Protein AF-A0A9Q3JLC5-F1 (afdb_monomer)

pLDDT: mean 79.29, std 12.83, range [42.41, 93.94]

Nearest PDB structures (foldseek):
  6rnh-assembly1_B  TM=2.234E-01  e=2.444E+00  Plasmodium falciparum 3D7
  8g9f-assembly1_B  TM=2.484E-01  e=4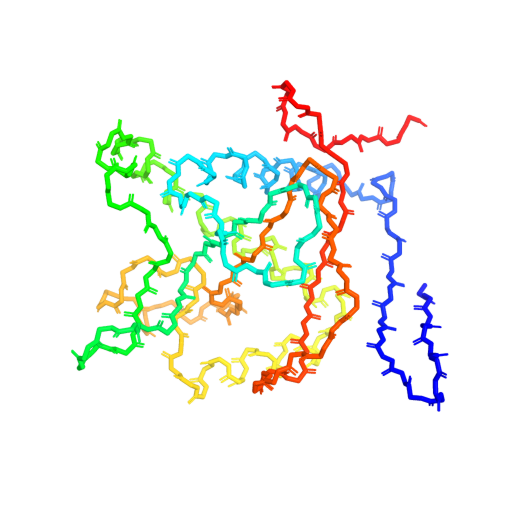.571E+00  Xenopus laevis

Foldseek 3Di:
DDFDDPPPDRPDDDDDDAPVNDDPVLQVLQQLLLVLVVLCCLWQPFDPDDPFWDDFTKGKFFKDQDPDPPDGIDTRGDPVSCVVVVVSVVVSLVCQVSNLVSVLVVQVVVHPVSSVVQQVVCVVVLQFARSCPDSPPVSPPDPDPRRGDRMDMDTDDPIDGDDDDDPDPDPDDDDDDFDADPPSSRTDHDD

Structure (mmCIF, N/CA/C/O backbone):
data_AF-A0A9Q3JLC5-F1
#
_entry.id   AF-A0A9Q3JLC5-F1
#
loop_
_atom_site.group_PDB
_atom_site.id
_atom_site.type_symbol
_atom_site.label_atom_id
_atom_site.label_alt_id
_atom_site.label_comp_id
_atom_site.label_asym_id
_atom_site.label_entity_id
_atom_site.label_seq_id
_atom_site.pdbx_PDB_ins_code
_atom_site.Cartn_x
_atom_site.Cartn_y
_atom_site.Cartn_z
_atom_site.occupancy
_atom_site.B_iso_or_equiv
_atom_site.auth_seq_id
_atom_site.auth_comp_id
_atom_site.auth_asym_id
_atom_site.auth_atom_id
_atom_site.pdbx_PDB_model_num
ATOM 1 N N . MET A 1 1 ? -17.245 -8.954 11.666 1.00 45.81 1 MET A N 1
ATOM 2 C CA . MET A 1 1 ? -16.791 -9.774 10.532 1.00 45.81 1 MET A CA 1
ATOM 3 C C . MET A 1 1 ? -18.019 -10.137 9.725 1.00 45.81 1 MET A C 1
ATOM 5 O O . MET A 1 1 ? -18.809 -10.956 10.181 1.00 45.81 1 MET A O 1
ATOM 9 N N . ASP A 1 2 ? -18.200 -9.477 8.588 1.00 46.00 2 ASP A N 1
ATOM 10 C CA . ASP A 1 2 ? -19.318 -9.710 7.680 1.00 46.00 2 ASP A CA 1
ATOM 11 C C . ASP A 1 2 ? -18.855 -10.587 6.516 1.00 46.00 2 ASP A C 1
ATOM 13 O O . ASP A 1 2 ? -17.782 -10.381 5.938 1.00 46.00 2 ASP A O 1
ATOM 17 N N . ILE A 1 3 ? -19.662 -11.601 6.208 1.00 50.88 3 ILE A N 1
ATOM 18 C CA . ILE A 1 3 ? -19.423 -12.566 5.137 1.00 50.88 3 ILE A CA 1
ATOM 19 C C . ILE A 1 3 ? -20.368 -12.228 3.990 1.00 50.88 3 ILE A C 1
ATOM 21 O O . ILE A 1 3 ? -21.586 -12.351 4.125 1.00 50.88 3 ILE A O 1
ATOM 25 N N . PHE A 1 4 ? -19.809 -11.841 2.847 1.00 48.72 4 PHE A N 1
ATOM 26 C CA . PHE A 1 4 ? -20.586 -11.637 1.630 1.00 48.72 4 PHE A CA 1
ATOM 27 C C . PHE A 1 4 ? -20.485 -12.885 0.747 1.00 48.72 4 PHE A C 1
ATOM 29 O O . PHE A 1 4 ? -19.397 -13.408 0.500 1.00 48.72 4 PHE A O 1
ATOM 36 N N . SER A 1 5 ? -21.637 -13.379 0.292 1.00 43.38 5 SER A N 1
ATOM 37 C CA . SER A 1 5 ? -21.752 -14.521 -0.616 1.00 43.38 5 SER A CA 1
ATOM 38 C C . SER A 1 5 ? -22.933 -14.283 -1.554 1.00 43.38 5 SER A C 1
ATOM 40 O O . SER A 1 5 ? -24.079 -14.244 -1.106 1.00 43.38 5 SER A O 1
ATOM 42 N N . SER A 1 6 ? -22.675 -14.179 -2.857 1.00 49.00 6 SER A N 1
ATOM 43 C CA . SER A 1 6 ? -23.727 -14.151 -3.884 1.00 49.00 6 SER A CA 1
ATOM 44 C C . SER A 1 6 ? -24.119 -15.550 -4.387 1.00 49.00 6 SER A C 1
ATOM 46 O O . SER A 1 6 ? -25.110 -15.680 -5.099 1.00 49.00 6 SER A O 1
ATOM 48 N N . THR A 1 7 ? -23.371 -16.601 -4.018 1.00 55.78 7 THR A N 1
ATOM 49 C CA . THR A 1 7 ? -23.491 -17.951 -4.613 1.00 55.78 7 THR A CA 1
ATOM 50 C C . THR A 1 7 ? -23.418 -19.120 -3.618 1.00 55.78 7 THR A C 1
ATOM 52 O O . THR A 1 7 ? -23.479 -20.273 -4.035 1.00 55.78 7 THR A O 1
ATOM 55 N N . GLY A 1 8 ? -23.281 -18.862 -2.313 1.00 54.47 8 GLY A N 1
ATOM 56 C CA . GLY A 1 8 ? -23.002 -19.881 -1.288 1.00 54.47 8 GLY A CA 1
ATOM 57 C C . GLY A 1 8 ? -21.507 -20.176 -1.100 1.00 54.47 8 GLY A C 1
ATOM 58 O O . GLY A 1 8 ? -21.140 -20.942 -0.212 1.00 54.47 8 GLY A O 1
ATOM 59 N N . LEU A 1 9 ? -20.644 -19.550 -1.908 1.00 62.03 9 LEU A N 1
ATOM 60 C CA . LEU A 1 9 ? -19.193 -19.536 -1.743 1.00 62.03 9 LEU A CA 1
ATOM 61 C C . LEU A 1 9 ? -18.798 -18.280 -0.949 1.00 62.03 9 LEU A C 1
ATOM 63 O O . LEU A 1 9 ? -19.226 -17.179 -1.291 1.00 62.03 9 LEU A O 1
ATOM 67 N N . LEU A 1 10 ? -17.978 -18.429 0.092 1.00 65.12 10 LEU A N 1
ATOM 68 C CA . LEU A 1 10 ? -17.364 -17.296 0.790 1.00 65.12 10 LEU A CA 1
ATOM 69 C C . LEU A 1 10 ? -16.445 -16.552 -0.191 1.00 65.12 10 LEU A C 1
ATOM 71 O O . LEU A 1 10 ? -15.406 -17.088 -0.571 1.00 65.12 10 LEU A O 1
ATOM 75 N N . THR A 1 11 ? -16.830 -15.346 -0.618 1.00 68.12 11 THR A N 1
ATOM 76 C CA . THR A 1 11 ? -16.050 -14.559 -1.594 1.00 68.12 11 THR A CA 1
ATOM 77 C C . THR A 1 11 ? -15.187 -13.482 -0.951 1.00 68.12 11 THR A C 1
ATOM 79 O O . THR A 1 11 ? -14.163 -13.108 -1.513 1.00 68.12 11 THR A O 1
ATOM 82 N N . SER A 1 12 ? -15.583 -12.971 0.215 1.00 72.12 12 SER A N 1
ATOM 83 C CA . SER A 1 12 ? -14.814 -11.967 0.945 1.00 72.12 12 SER A CA 1
ATOM 84 C C . SER A 1 12 ? -15.133 -11.991 2.434 1.00 72.12 12 SER A C 1
ATOM 86 O O . SER A 1 12 ? -16.222 -12.384 2.861 1.00 72.12 12 SER A O 1
ATOM 88 N N . LEU A 1 13 ? -14.148 -11.549 3.208 1.00 79.00 13 LEU A N 1
ATOM 89 C CA . LEU A 1 13 ? -14.225 -11.370 4.643 1.00 79.00 13 LEU A CA 1
ATOM 90 C C . LEU A 1 13 ? -13.960 -9.900 4.936 1.00 79.00 13 LEU A C 1
ATOM 92 O O . LEU A 1 13 ? -12.885 -9.404 4.601 1.00 79.00 13 LEU A O 1
ATOM 96 N N . VAL A 1 14 ? -14.934 -9.202 5.515 1.00 82.19 14 VAL A N 1
ATOM 97 C CA . VAL A 1 14 ? -14.780 -7.782 5.847 1.00 82.19 14 VAL A CA 1
ATOM 98 C C . VAL A 1 14 ? -14.879 -7.603 7.350 1.00 82.19 14 VAL A C 1
ATOM 100 O O . VAL A 1 14 ? -15.821 -8.066 7.997 1.00 82.19 14 VAL A O 1
ATOM 103 N N . GLU A 1 15 ? -13.897 -6.916 7.916 1.00 84.00 15 GLU A N 1
ATOM 104 C CA . GLU A 1 15 ? -13.897 -6.521 9.314 1.00 84.00 15 GLU A CA 1
ATOM 105 C C . GLU A 1 15 ? -13.843 -5.000 9.419 1.00 84.00 15 GLU A C 1
ATOM 107 O O . GLU A 1 15 ? -12.968 -4.353 8.846 1.00 84.00 15 GLU A O 1
ATOM 112 N N . PHE A 1 16 ? -14.799 -4.435 10.155 1.00 85.56 16 PHE A N 1
ATOM 113 C CA . PHE A 1 16 ? -14.804 -3.022 10.500 1.00 85.56 16 PHE A CA 1
ATOM 114 C C . PHE A 1 16 ? -14.129 -2.846 11.853 1.00 85.56 16 PHE A C 1
ATOM 116 O O . PHE A 1 16 ? -14.611 -3.368 12.859 1.00 85.56 16 PHE A O 1
ATOM 123 N N . ARG A 1 17 ? -13.031 -2.090 11.869 1.00 84.62 17 ARG A N 1
ATOM 124 C CA . ARG A 1 17 ? -12.271 -1.785 13.079 1.00 84.62 17 ARG A CA 1
ATOM 125 C C . ARG A 1 17 ? -12.262 -0.270 13.308 1.00 84.62 17 ARG A C 1
ATOM 127 O O . ARG A 1 17 ? -11.507 0.425 12.629 1.00 84.62 17 ARG A O 1
ATOM 134 N N . PRO A 1 18 ? -13.094 0.261 14.223 1.00 86.38 18 PRO A N 1
ATOM 135 C CA . PRO A 1 18 ? -13.124 1.694 14.501 1.00 86.38 18 PRO A CA 1
ATOM 136 C C . PRO A 1 18 ? -11.784 2.176 15.056 1.00 86.38 18 PRO A C 1
ATOM 138 O O . PRO A 1 18 ? -11.210 1.522 15.932 1.00 86.38 18 PRO A O 1
ATOM 141 N N . PHE A 1 19 ? -11.313 3.346 14.618 1.00 87.00 19 PHE A N 1
ATOM 142 C CA . PHE A 1 19 ? -10.057 3.923 15.116 1.00 87.00 19 PHE A CA 1
ATOM 143 C C . PHE A 1 19 ? -10.078 4.170 16.630 1.00 87.00 19 PHE A C 1
ATOM 145 O O . PHE A 1 19 ? -9.048 4.052 17.280 1.00 87.00 19 PHE A O 1
ATOM 152 N N . THR A 1 20 ? -11.253 4.410 17.216 1.00 86.38 20 THR A N 1
ATOM 153 C CA . THR A 1 20 ? -11.448 4.563 18.669 1.00 86.38 20 THR A CA 1
ATOM 154 C C . THR A 1 20 ? -11.116 3.306 19.480 1.00 86.38 20 THR A C 1
ATOM 156 O O . THR A 1 20 ? -10.945 3.387 20.693 1.00 86.38 20 THR A O 1
ATOM 159 N N . THR A 1 21 ? -11.017 2.143 18.829 1.00 88.75 21 THR A N 1
ATOM 160 C CA . THR A 1 21 ? -10.618 0.868 19.455 1.00 88.75 21 THR A CA 1
ATOM 161 C C . THR A 1 21 ? -9.130 0.559 19.299 1.00 88.75 21 THR A C 1
ATOM 163 O O . THR A 1 21 ? -8.651 -0.453 19.813 1.00 88.75 21 THR A O 1
ATOM 166 N N . MET A 1 22 ? -8.403 1.395 18.559 1.00 89.31 22 MET A N 1
ATOM 167 C CA . MET A 1 22 ? -6.971 1.258 18.332 1.00 89.31 22 MET A CA 1
ATOM 168 C C . MET A 1 22 ? -6.192 2.050 19.383 1.00 89.31 22 MET A C 1
ATOM 170 O O . MET A 1 22 ? -6.660 3.067 19.893 1.00 89.31 22 MET A O 1
ATOM 174 N N . SER A 1 23 ? -4.986 1.590 19.700 1.00 91.62 23 SER A N 1
ATOM 175 C CA . SER A 1 23 ? -4.045 2.381 20.496 1.00 91.62 23 SER A CA 1
ATOM 176 C C . SER A 1 23 ? -3.548 3.606 19.718 1.00 91.62 23 SER A C 1
ATOM 178 O O . SER A 1 23 ? -3.527 3.600 18.487 1.00 91.62 23 SER A O 1
ATOM 180 N N . ASP A 1 24 ? -3.055 4.631 20.419 1.00 92.38 24 ASP A N 1
ATOM 181 C CA . ASP A 1 24 ? -2.450 5.808 19.774 1.00 92.38 24 ASP A CA 1
ATOM 182 C C . ASP A 1 24 ? -1.303 5.429 18.823 1.00 92.38 24 ASP A C 1
ATOM 184 O O . ASP A 1 24 ? -1.109 6.059 17.785 1.00 92.38 24 ASP A O 1
ATOM 188 N N . VAL A 1 25 ? -0.553 4.372 19.157 1.00 91.38 25 VAL A N 1
ATOM 189 C CA . VAL A 1 25 ? 0.527 3.842 18.313 1.00 91.38 25 VAL A CA 1
ATOM 190 C C . VAL A 1 25 ? -0.025 3.322 16.988 1.00 91.38 25 VAL A C 1
ATOM 192 O O . VAL A 1 25 ? 0.480 3.700 15.935 1.00 91.38 25 VAL A O 1
ATOM 195 N N . GLU A 1 26 ? -1.078 2.508 17.029 1.00 89.94 26 GLU A N 1
ATOM 196 C CA . GLU A 1 26 ? -1.713 1.966 15.823 1.00 89.94 26 GLU A CA 1
ATOM 197 C C . GLU A 1 26 ? -2.334 3.072 14.966 1.00 89.94 26 GLU A C 1
ATOM 199 O O . GLU A 1 26 ? -2.182 3.077 13.748 1.00 89.94 26 GLU A O 1
ATOM 204 N N . VAL A 1 27 ? -2.992 4.054 15.584 1.00 91.50 27 VAL A N 1
ATOM 205 C CA . VAL A 1 27 ? -3.549 5.206 14.858 1.00 91.50 27 VAL A CA 1
ATOM 206 C C . VAL A 1 27 ? -2.441 5.988 14.145 1.00 91.50 27 VAL A C 1
ATOM 208 O O . VAL A 1 27 ? -2.578 6.315 12.966 1.00 91.50 27 VAL A O 1
ATOM 211 N N . ASN A 1 28 ? -1.316 6.238 14.819 1.00 92.31 28 ASN A N 1
ATOM 212 C CA . ASN A 1 28 ? -0.178 6.939 14.222 1.00 92.31 28 ASN A CA 1
ATOM 213 C C . ASN A 1 28 ? 0.474 6.139 13.080 1.00 92.31 28 ASN A C 1
ATOM 215 O O . ASN A 1 28 ? 0.926 6.734 12.104 1.00 92.31 28 ASN A O 1
ATOM 219 N N . GLN A 1 29 ? 0.484 4.807 13.159 1.00 91.94 29 GLN A N 1
ATOM 220 C CA . GLN A 1 29 ? 0.927 3.942 12.060 1.00 91.94 29 GLN A CA 1
ATOM 221 C C . GLN A 1 29 ? 0.030 4.088 10.819 1.00 91.94 29 GLN A C 1
ATOM 223 O O . GLN A 1 29 ? 0.529 4.185 9.699 1.00 91.94 29 GLN A O 1
ATOM 228 N N . TRP A 1 30 ? -1.293 4.162 10.988 1.00 92.19 30 TRP A N 1
ATOM 229 C CA . TRP A 1 30 ? -2.204 4.419 9.865 1.00 92.19 30 TRP A CA 1
ATOM 230 C C . TRP A 1 30 ? -2.025 5.822 9.270 1.00 92.19 30 TRP A C 1
ATOM 232 O O . TRP A 1 30 ? -2.094 5.983 8.048 1.00 92.19 30 TRP A O 1
ATOM 242 N N . ASP A 1 31 ? -1.734 6.826 10.103 1.00 93.81 31 ASP A N 1
ATOM 243 C CA . ASP A 1 31 ? -1.350 8.164 9.639 1.00 93.81 31 ASP A CA 1
ATOM 244 C C . ASP A 1 31 ? -0.059 8.137 8.810 1.00 93.81 31 ASP A C 1
ATOM 246 O O . ASP A 1 31 ? 0.014 8.786 7.762 1.00 93.81 31 ASP A O 1
ATOM 250 N N . GLU A 1 32 ? 0.942 7.376 9.251 1.00 92.75 32 GLU A N 1
ATOM 251 C CA . GLU A 1 32 ? 2.201 7.184 8.531 1.00 92.75 32 GLU A CA 1
ATOM 252 C C . GLU A 1 32 ? 1.973 6.503 7.177 1.00 92.75 32 GLU A C 1
ATOM 254 O O . GLU A 1 32 ? 2.423 7.017 6.149 1.00 92.75 32 GLU A O 1
ATOM 259 N N . LEU A 1 33 ? 1.207 5.406 7.149 1.00 92.31 33 LEU A N 1
ATOM 260 C CA . LEU A 1 33 ? 0.851 4.713 5.911 1.00 92.31 33 LEU A CA 1
ATOM 261 C C . LEU A 1 33 ? 0.116 5.648 4.944 1.00 92.31 33 LEU A C 1
ATOM 263 O O . LEU A 1 33 ? 0.474 5.728 3.770 1.00 92.31 33 LEU A O 1
ATOM 267 N N . SER A 1 34 ? -0.887 6.389 5.419 1.00 93.94 34 SER A N 1
ATOM 268 C CA . SER A 1 34 ? -1.633 7.338 4.590 1.00 93.94 34 SER A CA 1
ATOM 269 C C . SER A 1 34 ? -0.708 8.395 3.977 1.00 93.94 34 SER A C 1
ATOM 271 O O . SER A 1 34 ? -0.682 8.581 2.755 1.00 93.94 34 SER A O 1
ATOM 273 N N . GLN A 1 35 ? 0.118 9.051 4.796 1.00 93.25 35 GLN A N 1
ATOM 274 C CA . GLN A 1 35 ? 1.069 10.062 4.330 1.00 93.25 35 GLN A CA 1
ATOM 275 C C . GLN A 1 35 ? 2.072 9.490 3.327 1.00 93.25 35 GLN A C 1
ATOM 277 O O . GLN A 1 35 ? 2.357 10.135 2.311 1.00 93.25 35 GLN A O 1
ATOM 282 N N . PHE A 1 36 ? 2.559 8.275 3.578 1.00 92.31 36 PHE A N 1
ATOM 283 C CA . PHE A 1 36 ? 3.441 7.552 2.677 1.00 92.31 36 PHE A CA 1
ATOM 284 C C . PHE A 1 36 ? 2.789 7.347 1.299 1.00 92.31 36 PHE A C 1
ATOM 286 O O . PHE A 1 36 ? 3.353 7.774 0.291 1.00 92.31 36 PHE A O 1
ATOM 293 N N . LEU A 1 37 ? 1.565 6.811 1.238 1.00 92.69 37 LEU A N 1
ATOM 294 C CA . LEU A 1 37 ? 0.842 6.593 -0.026 1.00 92.69 37 LEU A CA 1
ATOM 295 C C . LEU A 1 37 ? 0.569 7.910 -0.777 1.00 92.69 37 LEU A C 1
ATOM 297 O O . LEU A 1 37 ? 0.698 7.992 -2.002 1.00 92.69 37 LEU A O 1
ATOM 301 N N . PHE A 1 38 ? 0.256 8.986 -0.049 1.00 92.19 38 PHE A N 1
ATOM 302 C CA . PHE A 1 38 ? 0.091 10.322 -0.631 1.00 92.19 38 PHE A CA 1
ATOM 303 C C . PHE A 1 38 ? 1.37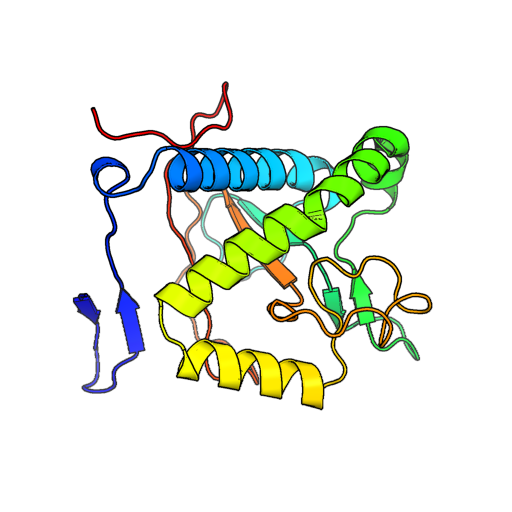6 10.890 -1.245 1.00 92.19 38 PHE A C 1
ATOM 305 O O . PHE A 1 38 ? 1.295 11.730 -2.149 1.00 92.19 38 PHE A O 1
ATOM 312 N N . LEU A 1 39 ? 2.548 10.504 -0.739 1.00 90.94 39 LEU A N 1
ATOM 313 C CA . LEU A 1 39 ? 3.839 10.895 -1.301 1.00 90.94 39 LEU A CA 1
ATOM 314 C C . LEU A 1 39 ? 4.191 10.033 -2.516 1.00 90.94 39 LEU A C 1
ATOM 316 O O . LEU A 1 39 ? 4.595 10.592 -3.538 1.00 90.94 39 LEU A O 1
ATOM 320 N N . GLU A 1 40 ? 3.937 8.726 -2.447 1.00 90.69 40 GLU A N 1
ATOM 321 C CA . GLU A 1 40 ? 4.213 7.752 -3.513 1.00 90.69 40 GLU A CA 1
ATOM 322 C C . GLU A 1 40 ? 3.555 8.087 -4.856 1.00 90.69 40 GLU A C 1
ATOM 324 O O . GLU A 1 40 ? 4.136 7.869 -5.922 1.00 90.69 40 GLU A O 1
ATOM 329 N N . ARG A 1 41 ? 2.370 8.711 -4.836 1.00 90.44 41 ARG A N 1
ATOM 330 C CA . ARG A 1 41 ? 1.680 9.158 -6.062 1.00 90.44 41 ARG A CA 1
ATOM 331 C C . ARG A 1 41 ? 2.533 10.085 -6.938 1.00 90.44 41 ARG A C 1
ATOM 333 O O . ARG A 1 41 ? 2.286 10.201 -8.139 1.00 90.44 41 ARG A O 1
ATOM 340 N N . ASN A 1 42 ? 3.507 10.777 -6.340 1.00 88.69 42 ASN A N 1
ATOM 341 C CA . ASN A 1 42 ? 4.403 11.661 -7.072 1.00 88.69 42 ASN A CA 1
ATOM 342 C C . ASN A 1 42 ? 5.410 10.876 -7.915 1.00 88.69 42 ASN A C 1
ATOM 344 O O . ASN A 1 42 ? 5.904 11.446 -8.879 1.00 88.69 42 ASN A O 1
ATOM 348 N N . PHE A 1 43 ? 5.669 9.600 -7.607 1.00 88.69 43 PHE A N 1
ATOM 349 C CA . PHE A 1 43 ? 6.718 8.789 -8.229 1.00 88.69 43 PHE A CA 1
ATOM 350 C C . PHE A 1 43 ? 6.179 7.748 -9.215 1.00 88.69 43 PHE A C 1
ATOM 352 O O . PHE A 1 43 ? 6.823 7.482 -10.227 1.00 88.69 43 PHE A O 1
ATOM 359 N N . THR A 1 44 ? 5.000 7.169 -8.977 1.00 85.75 44 THR A N 1
ATOM 360 C CA . THR A 1 44 ? 4.528 5.994 -9.741 1.00 85.75 44 THR A CA 1
ATOM 361 C C . THR A 1 44 ? 3.571 6.309 -10.888 1.00 85.75 44 THR A C 1
ATOM 363 O O . THR A 1 44 ? 3.458 5.521 -11.827 1.00 85.75 44 THR A O 1
ATOM 366 N N . GLY A 1 45 ? 2.961 7.500 -10.892 1.00 84.50 45 GLY A N 1
ATOM 367 C CA . GLY A 1 45 ? 1.946 7.874 -11.881 1.00 84.50 45 GLY A CA 1
ATOM 368 C C . GLY A 1 45 ? 0.660 7.044 -11.760 1.00 84.50 45 GLY A C 1
ATOM 369 O O . GLY A 1 45 ? 0.601 6.044 -11.050 1.00 84.50 45 GLY A O 1
ATOM 370 N N . THR A 1 46 ? -0.406 7.473 -12.434 1.00 88.75 46 THR A N 1
ATOM 371 C CA . THR A 1 46 ? -1.688 6.756 -12.399 1.00 88.75 46 THR A CA 1
ATOM 372 C C . THR A 1 46 ? -1.677 5.556 -13.344 1.00 88.75 46 THR A C 1
ATOM 374 O O . THR A 1 46 ? -1.147 5.621 -14.457 1.00 88.75 46 THR A O 1
ATOM 377 N N . ILE A 1 47 ? -2.306 4.456 -12.929 1.00 84.69 47 ILE A N 1
ATOM 378 C CA . ILE A 1 47 ? -2.533 3.295 -13.792 1.00 84.69 47 ILE A CA 1
ATOM 379 C C . ILE A 1 47 ? -3.637 3.653 -14.790 1.00 84.69 47 ILE A C 1
ATOM 381 O O . ILE A 1 47 ? -4.811 3.716 -14.446 1.00 84.69 47 ILE A O 1
ATOM 385 N N . SER A 1 48 ? -3.254 3.899 -16.042 1.00 69.06 48 SER A N 1
ATOM 386 C CA . SER A 1 48 ? -4.164 4.351 -17.105 1.00 69.06 48 SER A CA 1
ATOM 387 C C . SER A 1 48 ? -4.911 3.226 -17.831 1.00 69.06 48 SER A C 1
ATOM 389 O O . SER A 1 48 ? -5.811 3.499 -18.619 1.00 69.06 48 SER A O 1
ATOM 391 N N . LYS A 1 49 ? -4.546 1.959 -17.593 1.00 63.12 49 LYS A N 1
ATOM 392 C CA . LYS A 1 49 ? -5.107 0.777 -18.270 1.00 63.12 49 LYS A CA 1
ATOM 393 C C . LYS A 1 49 ? -5.781 -0.180 -17.291 1.00 63.12 49 LYS A C 1
ATOM 395 O O . LYS A 1 49 ? -5.383 -1.337 -17.193 1.00 63.12 49 LYS A O 1
ATOM 400 N N . ASN A 1 50 ? -6.801 0.288 -16.585 1.00 64.88 50 ASN A N 1
ATOM 401 C CA . ASN A 1 50 ? -7.734 -0.621 -15.936 1.00 64.88 50 ASN A CA 1
ATOM 402 C C . ASN A 1 50 ? -9.084 -0.517 -16.652 1.00 64.88 50 ASN A C 1
ATOM 404 O O . ASN A 1 50 ? -9.783 0.480 -16.518 1.00 64.88 50 ASN A O 1
ATOM 408 N N . TRP A 1 51 ? -9.410 -1.526 -17.464 1.00 69.00 51 TRP A N 1
ATOM 409 C CA . TRP A 1 51 ? -10.626 -1.566 -18.288 1.00 69.00 51 TRP A CA 1
ATOM 410 C C . TRP A 1 51 ? -11.912 -1.526 -17.455 1.00 69.00 51 TRP A C 1
ATOM 412 O O . TRP A 1 51 ? -12.960 -1.161 -17.978 1.00 69.00 51 TRP A O 1
ATOM 422 N N . ALA A 1 52 ? -11.819 -1.894 -16.176 1.00 76.44 52 ALA A N 1
ATOM 423 C CA . ALA A 1 52 ? -12.922 -1.855 -15.235 1.00 76.44 52 ALA A CA 1
ATOM 424 C C . ALA A 1 52 ? -13.036 -0.515 -14.488 1.00 76.44 52 ALA A C 1
ATOM 426 O O . ALA A 1 52 ? -14.044 -0.303 -13.824 1.00 76.44 52 ALA A O 1
ATOM 427 N N . SER A 1 53 ? -12.043 0.381 -14.571 1.00 81.12 53 SER A N 1
ATOM 428 C CA . SER A 1 53 ? -12.040 1.649 -13.827 1.00 81.12 53 SER A CA 1
ATOM 429 C C . SER 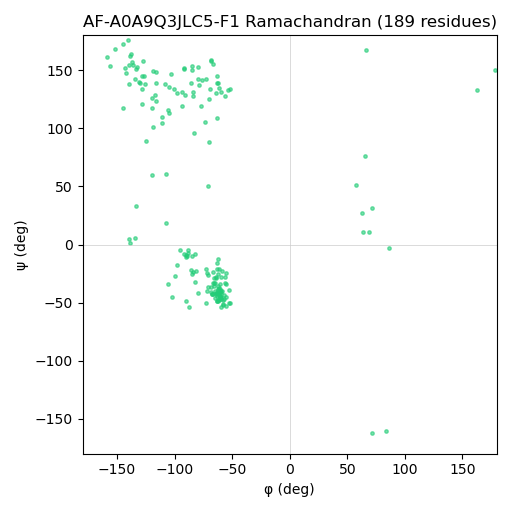A 1 53 ? -13.094 2.603 -14.365 1.00 81.12 53 SER A C 1
ATOM 431 O O . SER A 1 53 ? -13.087 2.936 -15.549 1.00 81.12 53 SER A O 1
ATOM 433 N N . LEU A 1 54 ? -13.970 3.067 -13.476 1.00 82.88 54 LEU A N 1
ATOM 434 C CA . LEU A 1 54 ? -15.039 4.006 -13.807 1.00 82.88 54 LEU A CA 1
ATOM 435 C C . LEU A 1 54 ? -14.678 5.429 -13.350 1.00 82.88 54 LEU A C 1
ATOM 437 O O . LEU A 1 54 ? -14.795 6.369 -14.132 1.00 82.88 54 LEU A O 1
ATOM 441 N N . GLU A 1 55 ? -14.171 5.589 -12.127 1.00 88.50 55 GLU A N 1
ATOM 442 C CA . GLU A 1 55 ? -13.802 6.882 -11.538 1.00 88.50 55 GLU A CA 1
ATOM 443 C C . GLU A 1 55 ? -12.558 6.777 -10.639 1.00 88.50 55 GLU A C 1
ATOM 445 O O . GLU A 1 55 ? -12.061 5.692 -10.334 1.00 88.50 55 GLU A O 1
ATOM 450 N N . GLY A 1 56 ? -12.056 7.933 -10.192 1.00 90.06 56 GLY A N 1
ATOM 451 C CA . GLY A 1 56 ? -10.920 8.048 -9.278 1.00 90.06 56 GLY A CA 1
ATOM 452 C C . GLY A 1 56 ? -9.570 7.688 -9.901 1.00 90.06 56 GLY A C 1
ATOM 453 O O . GLY A 1 56 ? -9.388 7.694 -11.118 1.00 90.06 56 GLY A O 1
ATOM 454 N N . PHE A 1 57 ? -8.583 7.428 -9.042 1.00 90.88 57 PHE A N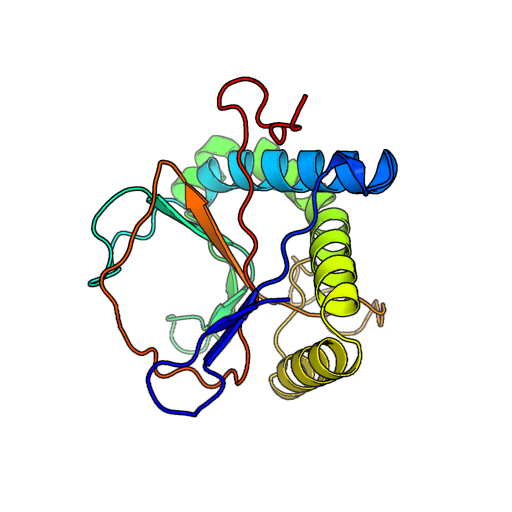 1
ATOM 455 C CA . PHE A 1 57 ? -7.216 7.110 -9.456 1.00 90.88 57 PHE A CA 1
ATOM 456 C C . PHE A 1 57 ? -6.705 5.867 -8.743 1.00 90.88 57 PHE A C 1
ATOM 458 O O . PHE A 1 57 ? -6.898 5.730 -7.537 1.00 90.88 57 PHE A O 1
ATOM 465 N N . MET A 1 58 ? -5.992 5.018 -9.480 1.00 92.50 58 MET A N 1
ATOM 466 C CA . MET A 1 58 ? -5.270 3.863 -8.955 1.00 92.50 58 MET A CA 1
ATOM 467 C C . MET A 1 58 ? -3.773 4.038 -9.193 1.00 92.50 58 MET A C 1
ATOM 469 O O . MET A 1 58 ? -3.346 4.484 -10.261 1.00 92.50 58 MET A O 1
ATOM 473 N N . PHE A 1 59 ? -2.990 3.660 -8.195 1.00 93.00 59 PHE A N 1
ATOM 474 C CA . PHE A 1 59 ? -1.536 3.677 -8.195 1.00 93.00 59 PHE A CA 1
ATOM 475 C C . PHE A 1 59 ? -1.032 2.296 -7.780 1.00 93.00 59 PHE A C 1
ATOM 477 O O . PHE A 1 59 ? -1.746 1.540 -7.118 1.00 93.00 59 PHE A O 1
ATOM 484 N N . ALA A 1 60 ? 0.200 1.973 -8.152 1.00 91.00 60 ALA A N 1
ATOM 485 C CA . ALA A 1 60 ? 0.885 0.770 -7.699 1.00 91.00 60 ALA A CA 1
ATOM 486 C C . ALA A 1 60 ? 2.312 1.114 -7.291 1.00 91.00 60 ALA A C 1
ATOM 488 O O . ALA A 1 60 ? 2.942 1.953 -7.932 1.00 91.00 60 ALA A O 1
ATOM 489 N N . ILE A 1 61 ? 2.793 0.464 -6.238 1.00 89.62 61 ILE A N 1
ATOM 490 C CA . ILE A 1 61 ? 4.127 0.617 -5.650 1.00 89.62 61 ILE A CA 1
ATOM 491 C C . ILE A 1 61 ? 4.700 -0.760 -5.294 1.00 89.62 61 ILE A C 1
ATOM 493 O O . ILE A 1 61 ? 3.961 -1.745 -5.226 1.00 89.62 61 ILE A O 1
ATOM 497 N N . GLY A 1 62 ? 6.011 -0.825 -5.065 1.00 86.81 62 GLY A N 1
ATOM 498 C CA . GLY A 1 62 ? 6.727 -2.070 -4.773 1.00 86.81 62 GLY A CA 1
ATOM 499 C C . GLY A 1 62 ? 7.113 -2.857 -6.029 1.00 86.81 62 GLY A C 1
ATOM 500 O O . GLY A 1 62 ? 7.173 -2.316 -7.136 1.00 86.81 62 GLY A O 1
ATOM 501 N N . TRP A 1 63 ? 7.396 -4.139 -5.849 1.00 85.75 63 TRP A N 1
ATOM 502 C CA . TRP A 1 63 ? 7.851 -5.080 -6.862 1.00 85.75 63 TRP A CA 1
ATOM 503 C C . TRP A 1 63 ? 6.736 -5.548 -7.794 1.00 85.75 63 TRP A C 1
ATOM 505 O O . TRP A 1 63 ? 5.614 -5.855 -7.401 1.00 85.75 63 TRP A O 1
ATOM 515 N N . ARG A 1 64 ? 7.079 -5.688 -9.069 1.00 84.19 64 ARG A N 1
ATOM 516 C CA . ARG A 1 64 ? 6.224 -6.231 -10.120 1.00 84.19 64 ARG A CA 1
ATOM 517 C C . ARG A 1 64 ? 7.006 -7.181 -11.001 1.00 84.19 64 ARG A C 1
ATOM 519 O O . ARG A 1 64 ? 8.217 -7.047 -11.167 1.00 84.19 64 ARG A O 1
ATOM 526 N N . LYS A 1 65 ? 6.284 -8.083 -11.665 1.00 79.94 65 LYS A N 1
ATOM 527 C CA . LYS A 1 65 ? 6.839 -8.829 -12.794 1.00 79.94 65 LYS A CA 1
ATOM 528 C C . LYS A 1 65 ? 7.346 -7.842 -13.846 1.00 79.94 65 LYS A C 1
ATOM 530 O O . LYS A 1 65 ? 6.597 -6.946 -14.261 1.00 79.94 65 LYS A O 1
ATOM 535 N N . CYS A 1 66 ? 8.596 -8.012 -14.270 1.00 80.31 66 CYS A N 1
ATOM 536 C CA . CYS A 1 66 ? 9.146 -7.177 -15.324 1.00 80.31 66 CYS A CA 1
ATOM 537 C C . CYS A 1 66 ? 8.537 -7.553 -16.684 1.00 80.31 66 CYS A C 1
ATOM 539 O O . CYS A 1 66 ? 8.270 -8.720 -16.976 1.00 80.31 66 CYS A O 1
ATOM 541 N N . SER A 1 67 ? 8.288 -6.545 -17.518 1.00 76.69 67 SER A N 1
ATOM 542 C CA . SER A 1 67 ? 7.883 -6.716 -18.919 1.00 76.69 67 SER A CA 1
ATOM 543 C C . SER A 1 67 ? 9.071 -6.729 -19.884 1.00 76.69 67 SER A C 1
ATOM 545 O O . SER A 1 67 ? 8.888 -6.998 -21.071 1.00 76.69 67 SER A O 1
ATOM 547 N N . THR A 1 68 ? 10.273 -6.418 -19.399 1.00 80.81 68 THR A N 1
ATOM 548 C CA . THR A 1 68 ? 11.506 -6.414 -20.187 1.00 80.81 68 THR A CA 1
ATOM 549 C C . THR A 1 68 ? 12.014 -7.840 -20.372 1.00 80.81 68 THR A C 1
ATOM 551 O O . THR A 1 68 ? 12.019 -8.655 -19.449 1.00 80.81 68 THR A O 1
ATOM 554 N N . LYS A 1 69 ? 12.453 -8.166 -21.590 1.00 81.56 69 LYS A N 1
ATOM 555 C CA . LYS A 1 69 ? 13.011 -9.484 -21.902 1.00 81.56 69 LYS A CA 1
ATOM 556 C C . LYS A 1 69 ? 14.267 -9.736 -21.058 1.00 81.56 69 LYS A C 1
ATOM 558 O O . LYS A 1 69 ? 15.149 -8.889 -21.023 1.00 81.56 69 LYS A O 1
ATOM 563 N N . ASN A 1 70 ? 14.366 -10.933 -20.478 1.00 81.12 70 ASN A N 1
ATOM 564 C CA . ASN A 1 70 ? 15.462 -11.383 -19.605 1.00 81.12 70 ASN A CA 1
ATOM 565 C C . ASN A 1 70 ? 15.547 -10.689 -18.232 1.00 81.12 70 ASN A C 1
ATOM 567 O O . ASN A 1 70 ? 16.512 -10.918 -17.511 1.00 81.12 70 ASN A O 1
ATOM 571 N N . GLU A 1 71 ? 14.538 -9.913 -17.838 1.00 80.38 71 GLU A N 1
ATOM 572 C CA . GLU A 1 71 ? 14.407 -9.387 -16.478 1.00 80.38 71 GLU A CA 1
ATOM 573 C C . GLU A 1 71 ? 13.262 -10.109 -15.758 1.00 80.38 71 GLU A C 1
ATOM 575 O O . GLU A 1 71 ? 12.214 -10.376 -16.348 1.00 80.38 71 GLU A O 1
ATOM 580 N N . GLN A 1 72 ? 13.460 -10.459 -14.485 1.00 75.44 72 GLN A N 1
ATOM 581 C CA . GLN A 1 72 ? 12.458 -11.199 -13.706 1.00 75.44 72 GLN A CA 1
ATOM 582 C C . GLN A 1 72 ? 11.503 -10.248 -12.978 1.00 75.44 72 GLN A C 1
ATOM 584 O O . GLN A 1 72 ? 10.278 -10.360 -13.097 1.00 75.44 72 GLN A O 1
ATOM 589 N N . PHE A 1 73 ? 12.066 -9.257 -12.291 1.00 78.56 73 PHE A N 1
ATOM 590 C CA . PHE A 1 73 ? 11.334 -8.315 -11.458 1.00 78.56 73 PHE A CA 1
ATOM 591 C C . PHE A 1 73 ? 11.789 -6.887 -11.732 1.00 78.56 73 PHE A C 1
ATOM 593 O O . PHE A 1 73 ? 12.927 -6.644 -12.118 1.00 78.56 73 PHE A O 1
ATOM 600 N N . GLY A 1 74 ? 10.877 -5.948 -11.529 1.00 80.25 74 GLY A N 1
ATOM 601 C CA . GLY A 1 74 ? 11.169 -4.523 -11.472 1.00 80.25 74 GLY A CA 1
ATOM 602 C C . GLY A 1 74 ? 10.339 -3.881 -10.371 1.00 80.25 74 GLY A C 1
ATOM 603 O O . GLY A 1 74 ? 9.489 -4.539 -9.775 1.00 80.25 74 GLY A O 1
ATOM 604 N N . ILE A 1 75 ? 10.549 -2.596 -10.122 1.00 83.06 75 ILE A N 1
ATOM 605 C CA . ILE A 1 75 ? 9.727 -1.818 -9.191 1.00 83.06 75 ILE A CA 1
ATOM 606 C C . ILE A 1 75 ? 8.756 -0.928 -9.966 1.00 83.06 75 ILE A C 1
ATOM 608 O O . ILE A 1 75 ? 9.056 -0.465 -11.069 1.00 83.06 75 ILE A O 1
ATOM 612 N N . TYR A 1 76 ? 7.569 -0.694 -9.416 1.00 85.81 76 TYR A N 1
ATOM 613 C CA . TYR A 1 76 ? 6.689 0.344 -9.934 1.00 85.81 76 TYR A CA 1
ATOM 614 C C . TYR A 1 76 ? 7.345 1.718 -9.759 1.00 85.81 76 TYR A C 1
ATOM 616 O O . TYR A 1 76 ? 7.795 2.074 -8.674 1.00 85.81 76 TYR A O 1
ATOM 624 N N . GLY A 1 77 ? 7.377 2.501 -10.834 1.00 83.62 77 GLY A N 1
ATOM 625 C CA . GLY A 1 77 ? 7.960 3.835 -10.839 1.00 83.62 77 GLY A CA 1
ATOM 626 C C . GLY A 1 77 ? 7.888 4.467 -12.223 1.00 83.62 77 GLY A C 1
ATOM 627 O O . GLY A 1 77 ? 7.906 3.773 -13.240 1.00 83.62 77 GLY A O 1
ATOM 628 N N . SER A 1 78 ? 7.798 5.792 -12.264 1.00 85.44 78 SER A N 1
ATOM 629 C CA . SER A 1 78 ? 7.977 6.581 -13.478 1.00 85.44 78 SER A CA 1
ATOM 630 C C . SER A 1 78 ? 9.336 7.258 -13.412 1.00 85.44 78 SER A C 1
ATOM 632 O O . SER A 1 78 ? 9.540 8.135 -12.576 1.00 85.44 78 SER A O 1
ATOM 634 N N . LEU A 1 79 ? 10.252 6.862 -14.302 1.00 83.56 79 LEU A N 1
ATOM 635 C CA . LEU A 1 79 ? 11.625 7.375 -14.316 1.00 83.56 79 LEU A CA 1
ATOM 636 C C . LEU A 1 79 ? 11.661 8.905 -14.339 1.00 83.56 79 LEU A C 1
ATOM 638 O O . LEU A 1 79 ? 12.264 9.493 -13.453 1.00 83.56 79 LEU A O 1
ATOM 642 N N . GLY A 1 80 ? 10.918 9.546 -15.247 1.00 86.75 80 GLY A N 1
ATOM 643 C CA . GLY A 1 80 ? 10.887 11.011 -15.317 1.00 86.75 80 GLY A CA 1
ATOM 644 C C . GLY A 1 80 ? 10.370 11.667 -14.031 1.00 86.75 80 GLY A C 1
ATOM 645 O O . GLY A 1 80 ? 10.923 12.655 -13.571 1.00 86.75 80 GLY A O 1
ATOM 646 N N . ARG A 1 81 ? 9.363 11.075 -13.374 1.00 89.12 81 ARG A N 1
ATOM 647 C CA . ARG A 1 81 ? 8.840 11.612 -12.105 1.00 89.12 81 ARG A CA 1
ATOM 648 C C . ARG A 1 81 ? 9.809 11.426 -10.938 1.00 89.12 81 ARG A C 1
ATOM 650 O O . ARG A 1 81 ? 9.866 12.268 -10.046 1.00 89.12 81 ARG A O 1
ATOM 657 N N . ILE A 1 82 ? 10.522 10.302 -10.920 1.00 88.25 82 ILE A N 1
ATOM 658 C CA . ILE A 1 82 ? 11.557 10.022 -9.924 1.00 88.25 82 ILE A CA 1
ATOM 659 C C . ILE A 1 82 ? 12.734 10.976 -10.132 1.00 88.25 82 ILE A C 1
ATOM 661 O O . ILE A 1 82 ? 13.227 11.533 -9.158 1.00 88.25 82 ILE A O 1
ATOM 665 N N . GLU A 1 83 ? 13.149 11.216 -11.376 1.00 88.88 83 GLU A N 1
ATOM 666 C CA . GLU A 1 83 ? 14.205 12.175 -11.715 1.00 88.88 83 GLU A CA 1
ATOM 667 C C . GLU A 1 83 ? 13.846 13.598 -11.263 1.00 88.88 83 GLU A C 1
ATOM 669 O O . GLU A 1 83 ? 14.654 14.239 -10.590 1.00 88.88 83 GLU A O 1
ATOM 674 N N . ASP A 1 84 ? 12.610 14.043 -11.512 1.00 88.31 84 ASP A N 1
ATOM 675 C CA . ASP A 1 84 ? 12.104 15.358 -11.088 1.00 88.31 84 ASP A CA 1
ATOM 676 C C . ASP A 1 84 ? 12.053 15.538 -9.556 1.00 88.31 84 ASP A C 1
ATOM 678 O O . ASP A 1 84 ? 12.008 16.662 -9.049 1.00 88.31 84 ASP A O 1
ATOM 682 N N . ALA A 1 85 ? 12.028 14.440 -8.794 1.00 86.62 85 ALA A N 1
ATOM 683 C CA . ALA A 1 85 ? 11.844 14.443 -7.343 1.00 86.62 85 ALA A CA 1
ATOM 684 C C . ALA A 1 85 ? 12.840 13.529 -6.607 1.00 86.62 85 ALA A C 1
ATOM 686 O O . ALA A 1 85 ? 12.508 12.966 -5.560 1.00 86.62 85 ALA A O 1
ATOM 687 N N . LYS A 1 86 ? 14.064 13.407 -7.135 1.00 85.00 86 LYS A N 1
ATOM 688 C CA . LYS A 1 86 ? 15.063 12.414 -6.714 1.00 85.00 86 LYS A CA 1
ATOM 689 C C . LYS A 1 86 ? 15.326 12.397 -5.209 1.00 85.00 86 LYS A C 1
ATOM 691 O O . LYS A 1 86 ? 15.228 11.337 -4.598 1.00 85.00 86 LYS A O 1
ATOM 696 N N . ASP A 1 87 ? 15.583 13.554 -4.603 1.00 86.56 87 ASP A N 1
ATOM 697 C CA . ASP A 1 87 ? 15.879 13.644 -3.165 1.00 86.56 87 ASP A CA 1
ATOM 698 C C . ASP A 1 87 ? 14.692 13.177 -2.312 1.00 86.56 87 ASP A C 1
ATOM 700 O O . ASP A 1 87 ? 14.857 12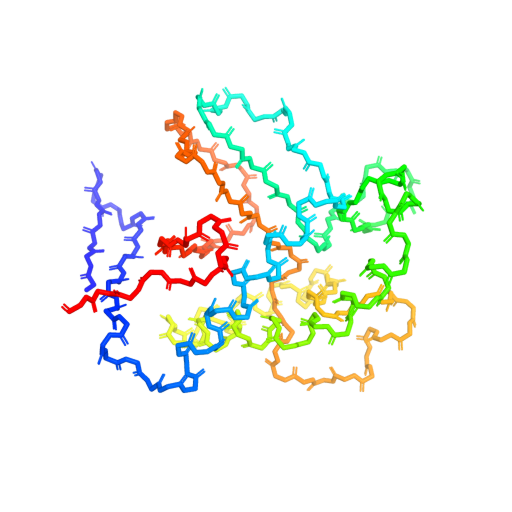.496 -1.302 1.00 86.56 87 ASP A O 1
ATOM 704 N N . LYS A 1 88 ? 13.464 13.501 -2.739 1.00 85.50 88 LYS A N 1
ATOM 705 C CA . LYS A 1 88 ? 12.245 13.062 -2.047 1.00 85.50 88 LYS A CA 1
ATOM 706 C C . LYS A 1 88 ? 12.063 11.558 -2.171 1.00 85.50 88 LYS A C 1
ATOM 708 O O . LYS A 1 88 ? 11.724 10.925 -1.181 1.00 85.50 88 LYS A O 1
ATOM 713 N N . TRP A 1 89 ? 12.300 10.999 -3.355 1.00 84.00 89 TRP A N 1
ATOM 714 C CA . TRP A 1 89 ? 12.212 9.559 -3.585 1.00 84.00 89 TRP A CA 1
ATOM 715 C C . TRP A 1 89 ? 13.260 8.785 -2.769 1.00 84.00 89 TRP A C 1
ATOM 717 O O . TRP A 1 89 ? 12.933 7.792 -2.127 1.00 84.00 89 TRP A O 1
ATOM 727 N N . GLN A 1 90 ? 14.498 9.282 -2.704 1.00 82.38 90 GLN A N 1
ATOM 728 C CA . GLN A 1 90 ? 15.558 8.678 -1.891 1.00 82.38 90 GLN A CA 1
ATOM 729 C C . GLN A 1 90 ? 15.229 8.707 -0.393 1.00 82.38 90 GLN A C 1
ATOM 731 O O . GLN A 1 90 ? 15.378 7.692 0.283 1.00 82.38 90 GLN A O 1
ATOM 736 N N . ASN A 1 91 ? 14.724 9.835 0.116 1.00 82.38 91 ASN A N 1
ATOM 737 C CA . ASN A 1 91 ? 14.305 9.949 1.516 1.00 82.38 91 ASN A CA 1
ATOM 738 C C . ASN A 1 91 ? 13.083 9.075 1.832 1.00 82.38 91 ASN A C 1
ATOM 740 O O . ASN A 1 91 ? 12.974 8.545 2.933 1.00 82.38 91 ASN A O 1
ATOM 744 N N . GLN A 1 92 ? 12.181 8.893 0.865 1.00 78.69 92 GLN A N 1
ATOM 745 C CA . GLN A 1 92 ? 11.000 8.047 1.016 1.00 78.69 92 GLN A CA 1
ATOM 746 C C . GLN A 1 92 ? 11.364 6.572 1.216 1.00 78.69 92 GLN A C 1
ATOM 748 O O . GLN A 1 92 ? 10.690 5.872 1.973 1.00 78.69 92 GLN A O 1
ATOM 753 N N . GLY A 1 93 ? 12.461 6.116 0.602 1.00 72.44 93 GLY A N 1
ATOM 754 C CA . GLY A 1 93 ? 12.975 4.758 0.777 1.00 72.44 93 GLY A CA 1
ATOM 755 C C . GLY A 1 93 ? 13.252 4.386 2.239 1.00 72.44 93 GLY A C 1
ATOM 756 O O . GLY A 1 93 ? 13.101 3.223 2.605 1.00 72.44 93 GLY A O 1
ATOM 757 N N . ALA A 1 94 ? 13.570 5.362 3.100 1.00 70.38 94 ALA A N 1
ATOM 758 C CA . ALA A 1 94 ? 13.796 5.131 4.528 1.00 70.38 94 ALA A CA 1
ATOM 759 C C . ALA A 1 94 ? 12.527 4.691 5.286 1.00 70.38 94 ALA A C 1
ATOM 761 O O . ALA A 1 94 ? 12.631 4.024 6.313 1.00 70.38 94 ALA A O 1
ATOM 762 N N . ASN A 1 95 ? 11.338 5.015 4.767 1.00 79.62 95 ASN A N 1
ATOM 763 C CA . ASN A 1 95 ? 10.056 4.700 5.408 1.00 79.62 95 ASN A CA 1
ATOM 764 C C . ASN A 1 95 ? 9.494 3.330 4.989 1.00 79.62 95 ASN A C 1
ATOM 766 O O . ASN A 1 95 ? 8.516 2.861 5.570 1.00 79.62 95 ASN A O 1
ATOM 770 N N . LEU A 1 96 ? 10.094 2.668 3.992 1.00 80.00 96 LEU A N 1
ATOM 771 C CA . LEU A 1 96 ? 9.558 1.426 3.427 1.00 80.00 96 LEU A CA 1
ATOM 772 C C . LEU A 1 96 ? 9.496 0.279 4.440 1.00 80.00 96 LEU A C 1
ATOM 774 O O . LEU A 1 96 ? 8.539 -0.489 4.414 1.00 80.00 96 LEU A O 1
ATOM 778 N N . SER A 1 97 ? 10.467 0.185 5.353 1.00 79.56 97 SER A N 1
ATOM 779 C CA . SER A 1 97 ? 10.473 -0.858 6.390 1.00 79.56 97 SER A CA 1
ATOM 780 C C . SER A 1 97 ? 9.346 -0.662 7.409 1.00 79.56 97 SER A C 1
ATOM 782 O O . SER A 1 97 ? 8.648 -1.616 7.751 1.00 79.56 97 SER A O 1
ATOM 784 N N . SER A 1 98 ? 9.093 0.585 7.823 1.00 83.00 98 SER A N 1
ATOM 785 C CA . SER A 1 98 ? 7.972 0.909 8.714 1.00 83.00 98 SER A CA 1
ATOM 786 C C . SER A 1 98 ? 6.633 0.562 8.060 1.00 83.00 98 SER A C 1
ATOM 788 O O . SER A 1 98 ? 5.827 -0.175 8.627 1.00 83.00 98 SER A O 1
ATOM 790 N N . VAL A 1 99 ? 6.439 0.975 6.804 1.00 85.81 99 VAL A N 1
ATOM 791 C CA . VAL A 1 99 ? 5.242 0.639 6.019 1.00 85.81 99 VAL A CA 1
ATOM 792 C C . VAL A 1 99 ? 5.082 -0.869 5.840 1.00 85.81 99 VAL A C 1
ATOM 794 O O . VAL A 1 99 ? 3.989 -1.391 6.054 1.00 85.81 99 VAL A O 1
ATOM 797 N N . GLY A 1 100 ? 6.157 -1.584 5.499 1.00 82.94 100 GLY A N 1
ATOM 798 C CA . GLY A 1 100 ? 6.151 -3.044 5.408 1.00 82.94 100 GLY A CA 1
ATOM 799 C C . GLY A 1 100 ? 5.681 -3.691 6.712 1.00 82.94 100 GLY A C 1
ATOM 800 O O . GLY A 1 100 ? 4.795 -4.542 6.693 1.00 82.94 100 GLY A O 1
ATOM 801 N N . CYS A 1 101 ? 6.188 -3.216 7.852 1.00 81.94 101 CYS A N 1
ATOM 802 C CA . CYS A 1 101 ? 5.792 -3.678 9.181 1.00 81.94 101 CYS A CA 1
ATOM 803 C C . CYS A 1 101 ? 4.302 -3.421 9.478 1.00 81.94 101 CYS A C 1
ATOM 805 O O . CYS A 1 101 ? 3.607 -4.319 9.958 1.00 81.94 101 CYS A O 1
ATOM 807 N N . ILE A 1 102 ? 3.776 -2.242 9.126 1.00 86.81 102 ILE A N 1
ATOM 808 C CA . ILE A 1 102 ? 2.353 -1.889 9.297 1.00 86.81 102 ILE A CA 1
ATOM 809 C C . ILE A 1 102 ? 1.452 -2.834 8.492 1.00 86.81 102 ILE A C 1
ATOM 811 O O . ILE A 1 102 ? 0.472 -3.375 9.018 1.00 86.81 102 ILE A O 1
ATOM 815 N N . LEU A 1 103 ? 1.801 -3.078 7.224 1.00 85.25 103 LEU A N 1
ATOM 816 C CA . LEU A 1 103 ? 1.083 -4.022 6.365 1.00 85.25 103 LEU A CA 1
ATOM 817 C C . LEU A 1 103 ? 1.126 -5.445 6.960 1.00 85.25 103 LEU A C 1
ATOM 819 O O . LEU A 1 103 ? 0.151 -6.192 6.853 1.00 85.25 103 LEU A O 1
ATOM 823 N N . ALA A 1 104 ? 2.231 -5.803 7.622 1.00 82.38 104 ALA A N 1
ATOM 824 C CA . ALA A 1 104 ? 2.467 -7.137 8.173 1.00 82.38 104 ALA A CA 1
ATOM 825 C C . ALA A 1 104 ? 1.618 -7.404 9.387 1.00 82.38 104 ALA A C 1
ATOM 827 O O . ALA A 1 104 ? 0.928 -8.418 9.459 1.00 82.38 104 ALA A O 1
ATOM 828 N N . GLN A 1 105 ? 1.658 -6.463 10.324 1.00 83.75 105 GLN A N 1
ATOM 829 C CA . GLN A 1 105 ? 0.858 -6.495 11.535 1.00 83.75 105 GLN A CA 1
ATOM 830 C C . GLN A 1 105 ? -0.624 -6.548 11.176 1.00 83.75 105 GLN A C 1
ATOM 832 O O . GLN A 1 105 ? -1.369 -7.336 11.750 1.00 83.75 105 GLN A O 1
ATOM 837 N N . SER A 1 106 ? -1.029 -5.792 10.156 1.00 83.56 106 SER A N 1
ATOM 838 C CA . SER A 1 106 ? -2.399 -5.802 9.655 1.00 83.56 106 SER A CA 1
ATOM 839 C C . SER A 1 106 ? -2.809 -7.156 9.053 1.00 83.56 106 SER A C 1
ATOM 841 O O . SER A 1 106 ? -3.920 -7.619 9.302 1.00 83.56 106 SER A O 1
ATOM 843 N N . LEU A 1 107 ? -1.926 -7.832 8.307 1.00 81.81 107 LEU A N 1
ATOM 844 C CA . LEU A 1 107 ? -2.208 -9.172 7.773 1.00 81.81 107 LEU A CA 1
ATOM 845 C C . LEU A 1 107 ? -2.195 -10.251 8.866 1.00 81.81 107 LEU A C 1
ATOM 847 O O . LEU A 1 107 ? -3.045 -11.139 8.864 1.00 81.81 107 LEU A O 1
ATOM 851 N N . LEU A 1 108 ? -1.261 -10.165 9.815 1.00 83.62 108 LEU A N 1
ATOM 852 C CA . LEU A 1 108 ? -1.210 -11.036 10.991 1.00 83.62 108 LEU A CA 1
ATOM 853 C C . LEU A 1 108 ? -2.482 -10.911 11.831 1.00 83.62 108 LEU A C 1
ATOM 855 O O . LEU A 1 108 ? -3.001 -11.923 12.295 1.00 83.62 108 LEU A O 1
ATOM 859 N N . TYR A 1 109 ? -3.001 -9.690 11.980 1.00 82.88 109 TYR A N 1
ATOM 860 C CA . TYR A 1 109 ? -4.274 -9.427 12.646 1.00 82.88 109 TYR A CA 1
ATOM 861 C C . TYR A 1 109 ? -5.445 -10.100 11.920 1.00 82.88 109 TYR A C 1
ATOM 863 O O . TYR A 1 109 ? -6.290 -10.714 12.567 1.00 82.88 109 TYR A O 1
ATOM 871 N N . ALA A 1 110 ? -5.468 -10.048 10.583 1.00 81.25 110 ALA A N 1
ATOM 872 C CA . ALA A 1 110 ? -6.489 -10.724 9.782 1.00 81.25 110 ALA A CA 1
ATOM 873 C C . ALA A 1 110 ? -6.411 -12.261 9.883 1.00 81.25 110 ALA A C 1
ATOM 875 O O . ALA A 1 110 ? -7.429 -12.946 9.758 1.00 81.25 110 ALA A O 1
ATOM 876 N N . GLY A 1 111 ? -5.219 -12.819 10.115 1.00 84.62 111 GLY A N 1
ATOM 877 C CA . GLY A 1 111 ? -5.050 -14.228 10.451 1.00 84.62 111 GLY A CA 1
ATOM 878 C C . GLY A 1 111 ? -3.623 -14.743 10.271 1.00 84.62 111 GLY A C 1
ATOM 879 O O . GLY A 1 111 ? -3.009 -14.597 9.213 1.00 84.62 111 GLY A O 1
ATOM 880 N N . ASP A 1 112 ? -3.133 -15.465 11.277 1.00 85.06 112 ASP A N 1
ATOM 881 C CA . ASP A 1 112 ? -1.799 -16.074 11.310 1.00 85.06 112 ASP A CA 1
ATOM 882 C C . ASP A 1 112 ? -1.540 -17.032 10.132 1.00 85.06 112 ASP A C 1
ATOM 884 O O . ASP A 1 112 ? -0.518 -16.942 9.453 1.00 85.06 112 ASP A O 1
ATOM 888 N N . LYS A 1 113 ? -2.491 -17.923 9.833 1.00 84.06 113 LYS A N 1
ATOM 889 C CA . LYS A 1 113 ? -2.393 -18.888 8.731 1.00 84.06 113 LYS A CA 1
ATOM 890 C C . LYS A 1 113 ? -2.442 -18.208 7.371 1.00 84.06 113 LYS A C 1
ATOM 892 O O . LYS A 1 113 ? -1.766 -18.654 6.447 1.00 84.06 113 LYS A O 1
ATOM 897 N N . LEU A 1 114 ? -3.238 -17.146 7.235 1.00 81.75 114 LEU A N 1
ATOM 898 C CA . LEU A 1 114 ? -3.298 -16.364 6.002 1.00 81.75 114 LEU A CA 1
ATOM 899 C C . LEU A 1 114 ? -1.937 -15.712 5.738 1.00 81.75 114 LEU A C 1
ATOM 901 O O . LEU A 1 114 ? -1.383 -15.877 4.651 1.00 81.75 114 LEU A O 1
ATOM 905 N N . PHE A 1 115 ? -1.372 -15.064 6.759 1.00 83.75 115 PHE A N 1
ATOM 906 C CA . PHE A 1 115 ? -0.036 -14.484 6.707 1.00 83.75 115 PHE A CA 1
ATOM 907 C C . PHE A 1 115 ? 1.027 -15.515 6.307 1.00 83.75 115 PHE A C 1
ATOM 909 O O . PHE A 1 115 ? 1.747 -15.312 5.328 1.00 83.75 115 PHE A O 1
ATOM 916 N N . GLN A 1 116 ? 1.088 -16.654 7.006 1.00 84.06 116 GLN A N 1
ATOM 917 C CA . GLN A 1 116 ? 2.064 -17.716 6.738 1.00 84.06 116 GLN A CA 1
ATOM 918 C C . GLN A 1 116 ? 1.943 -18.271 5.314 1.00 84.06 116 GLN A C 1
ATOM 920 O O . GLN A 1 116 ? 2.955 -18.465 4.643 1.00 84.06 116 GLN A O 1
ATOM 925 N N . ASN A 1 117 ? 0.719 -18.484 4.824 1.00 83.81 117 ASN A N 1
ATOM 926 C CA . ASN A 1 117 ? 0.484 -18.978 3.468 1.00 83.81 117 ASN A CA 1
ATOM 927 C C . ASN A 1 117 ? 0.919 -17.963 2.401 1.00 83.81 117 ASN A C 1
ATOM 929 O O . ASN A 1 117 ? 1.550 -18.345 1.414 1.00 83.81 117 ASN A O 1
ATOM 933 N N . MET A 1 118 ? 0.613 -16.674 2.591 1.00 82.06 118 MET A N 1
ATOM 934 C CA . MET A 1 118 ? 1.043 -15.617 1.670 1.00 82.06 118 MET A CA 1
ATOM 935 C C . MET A 1 118 ? 2.567 -15.471 1.668 1.00 82.06 118 MET A C 1
ATOM 937 O O . MET A 1 118 ? 3.176 -15.450 0.599 1.00 82.06 118 MET A O 1
ATOM 941 N N . GLN A 1 119 ? 3.194 -15.448 2.846 1.00 81.75 119 GLN A N 1
ATOM 942 C CA . GLN A 1 119 ? 4.649 -15.400 2.979 1.00 81.75 119 GLN A CA 1
ATOM 943 C C . GLN A 1 119 ? 5.322 -16.614 2.317 1.00 81.75 119 GLN A C 1
ATOM 945 O O . GLN A 1 119 ? 6.260 -16.445 1.539 1.00 81.75 119 GLN A O 1
ATOM 950 N N . ALA A 1 120 ? 4.835 -17.835 2.568 1.00 82.19 120 ALA A N 1
ATOM 951 C CA . ALA A 1 120 ? 5.377 -19.050 1.958 1.00 82.19 120 ALA A CA 1
ATOM 952 C C . ALA A 1 120 ? 5.261 -19.028 0.425 1.00 82.19 120 ALA A C 1
ATOM 954 O O . ALA A 1 120 ? 6.207 -19.402 -0.270 1.00 82.19 120 ALA A O 1
ATOM 955 N N . CYS A 1 121 ? 4.135 -18.537 -0.105 1.00 80.25 121 CYS A N 1
ATOM 956 C CA . CYS A 1 121 ? 3.937 -18.356 -1.541 1.00 80.25 121 CYS A CA 1
ATOM 957 C C . CYS A 1 121 ? 4.986 -17.402 -2.135 1.00 80.25 121 CYS A C 1
ATOM 959 O O . CYS A 1 121 ? 5.714 -17.794 -3.049 1.00 80.25 121 CYS A O 1
ATOM 961 N N . TYR A 1 122 ? 5.141 -16.193 -1.580 1.00 79.25 122 TYR A N 1
ATOM 962 C CA . TYR A 1 122 ? 6.110 -15.214 -2.089 1.00 79.25 122 TYR A CA 1
ATOM 963 C C . TYR A 1 122 ? 7.558 -15.706 -1.995 1.00 79.25 122 TYR A C 1
ATOM 965 O O . TYR A 1 122 ? 8.310 -15.555 -2.960 1.00 79.25 122 TYR A O 1
ATOM 973 N N . LYS A 1 123 ? 7.917 -16.391 -0.900 1.00 79.62 123 LYS A N 1
ATOM 974 C CA . LYS A 1 123 ? 9.227 -17.043 -0.742 1.00 79.62 123 LYS A CA 1
ATOM 975 C C . LYS A 1 123 ? 9.470 -18.106 -1.810 1.00 79.62 123 LYS A C 1
ATOM 977 O O . LYS A 1 123 ? 10.535 -18.122 -2.419 1.00 79.62 123 LYS A O 1
ATOM 982 N N . SER A 1 124 ? 8.480 -18.959 -2.088 1.00 80.25 124 SER A N 1
ATOM 983 C CA . SER A 1 124 ? 8.600 -20.001 -3.121 1.00 80.25 124 SER A CA 1
ATOM 984 C C . SER A 1 124 ? 8.777 -19.437 -4.535 1.00 80.25 124 SER A C 1
ATOM 986 O O . SER A 1 124 ? 9.400 -20.070 -5.384 1.00 80.25 124 SER A O 1
ATOM 988 N N . LEU A 1 125 ? 8.256 -18.231 -4.774 1.00 77.56 125 LEU A N 1
ATOM 989 C CA . LEU A 1 125 ? 8.357 -17.513 -6.040 1.00 77.56 125 LEU A CA 1
ATOM 990 C C . LEU A 1 125 ? 9.622 -16.640 -6.138 1.00 77.56 125 LEU A C 1
ATOM 992 O O . LEU A 1 125 ? 9.856 -16.048 -7.191 1.00 77.56 125 LEU A O 1
ATOM 996 N N . GLY A 1 126 ? 10.421 -16.548 -5.068 1.00 78.12 126 GLY A N 1
ATOM 997 C CA . GLY A 1 126 ? 11.619 -15.707 -5.015 1.00 78.12 126 GLY A CA 1
ATOM 998 C C . GLY A 1 126 ? 11.323 -14.213 -5.161 1.00 78.12 126 GLY A C 1
ATOM 999 O O . GLY A 1 126 ? 12.159 -13.478 -5.682 1.00 78.12 126 GLY A O 1
ATOM 1000 N N . VAL A 1 127 ? 10.124 -13.767 -4.768 1.00 77.25 127 VAL A N 1
ATOM 1001 C CA . VAL A 1 127 ? 9.743 -12.355 -4.888 1.00 77.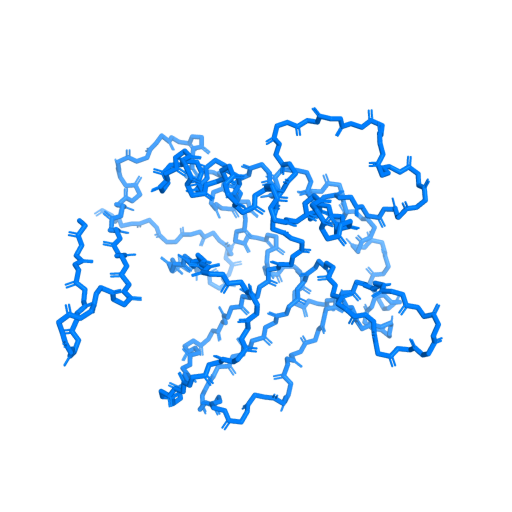25 127 VAL A CA 1
ATOM 1002 C C . VAL A 1 127 ? 10.277 -11.582 -3.680 1.00 77.25 127 VAL A C 1
ATOM 1004 O O . VAL A 1 127 ? 10.047 -12.030 -2.554 1.00 77.25 127 VAL A O 1
ATOM 1007 N N . PRO A 1 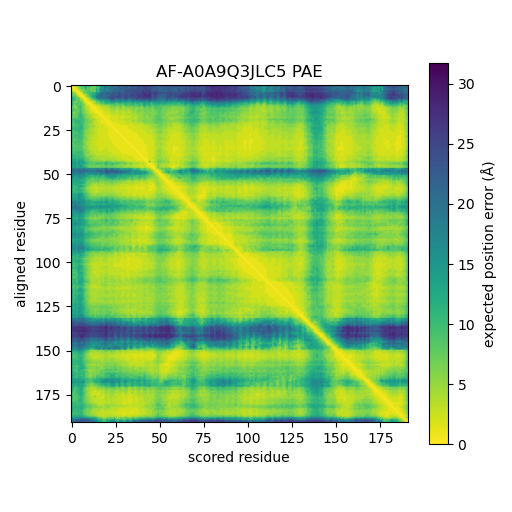128 ? 10.944 -10.431 -3.874 1.00 77.88 128 PRO A N 1
ATOM 1008 C CA . PRO A 1 128 ? 11.433 -9.641 -2.751 1.00 77.88 128 PRO A CA 1
ATOM 1009 C C . PRO A 1 128 ? 10.291 -9.044 -1.917 1.00 77.88 128 PRO A C 1
ATOM 1011 O O . PRO A 1 128 ? 9.183 -8.816 -2.413 1.00 77.88 128 PRO A O 1
ATOM 1014 N N . SER A 1 129 ? 10.585 -8.755 -0.650 1.00 77.94 129 SER A N 1
ATOM 1015 C CA . SER A 1 129 ? 9.673 -8.032 0.245 1.00 77.94 129 SER A CA 1
ATOM 1016 C C . SER A 1 129 ? 9.496 -6.570 -0.189 1.00 77.94 129 SER A C 1
ATOM 1018 O O . SER A 1 129 ? 10.351 -6.001 -0.870 1.00 77.94 129 SER A O 1
ATOM 1020 N N . PHE A 1 130 ? 8.395 -5.943 0.234 1.00 78.88 130 PHE A N 1
ATOM 1021 C CA . PHE A 1 130 ? 8.070 -4.543 -0.064 1.00 78.88 130 PHE A CA 1
ATOM 1022 C C . PHE A 1 130 ? 9.193 -3.560 0.300 1.00 78.88 130 PHE A C 1
ATOM 1024 O O . PHE A 1 130 ? 9.458 -2.600 -0.420 1.00 78.88 130 PHE A O 1
ATOM 1031 N N . ASP A 1 131 ? 9.853 -3.812 1.427 1.00 75.50 131 ASP A N 1
ATOM 1032 C CA . ASP A 1 131 ? 10.890 -2.973 2.018 1.00 75.50 131 ASP A CA 1
ATOM 1033 C C . ASP A 1 131 ? 12.306 -3.277 1.512 1.00 75.50 131 ASP A C 1
ATOM 1035 O O . ASP A 1 131 ? 13.250 -2.525 1.768 1.00 75.50 131 ASP A O 1
ATOM 1039 N N . GLN A 1 132 ? 12.467 -4.344 0.730 1.00 74.88 132 GLN A N 1
ATOM 1040 C CA . GLN A 1 132 ? 13.725 -4.676 0.081 1.00 74.88 132 GLN A CA 1
ATOM 1041 C C . GLN A 1 132 ? 13.845 -3.868 -1.212 1.00 74.88 132 GLN A C 1
ATOM 1043 O O . GLN A 1 132 ? 13.326 -4.267 -2.243 1.00 74.88 132 GLN A O 1
ATOM 1048 N N . VAL A 1 133 ? 14.533 -2.723 -1.174 1.00 64.69 133 VAL A N 1
ATOM 1049 C CA . VAL A 1 133 ? 14.687 -1.825 -2.346 1.00 64.69 133 VAL A CA 1
ATOM 1050 C C . VAL A 1 133 ? 15.827 -2.248 -3.278 1.00 64.69 133 VAL A C 1
ATOM 1052 O O . VAL A 1 133 ? 15.840 -1.906 -4.458 1.00 64.69 133 VAL A O 1
ATOM 1055 N N . ASN A 1 134 ? 16.806 -2.993 -2.758 1.00 63.19 134 ASN A N 1
ATOM 1056 C CA . ASN A 1 134 ? 17.951 -3.469 -3.526 1.00 63.19 134 ASN A CA 1
ATOM 1057 C C . ASN A 1 134 ? 17.871 -4.987 -3.691 1.00 63.19 134 ASN A C 1
ATOM 1059 O O . ASN A 1 134 ? 18.075 -5.724 -2.724 1.00 63.19 134 ASN A O 1
ATOM 1063 N N . TYR A 1 135 ? 17.602 -5.419 -4.927 1.00 53.78 135 TYR A N 1
ATOM 1064 C CA . TYR A 1 135 ? 17.532 -6.832 -5.281 1.00 53.78 135 TYR A CA 1
ATOM 1065 C C . TYR A 1 135 ? 18.837 -7.553 -4.941 1.00 53.78 135 TYR A C 1
ATOM 1067 O O . TYR A 1 135 ? 18.787 -8.616 -4.364 1.00 53.78 135 TYR A O 1
ATOM 1075 N N . GLU A 1 136 ? 20.016 -6.993 -5.216 1.00 53.09 136 GLU A N 1
ATOM 1076 C CA . GLU A 1 136 ? 21.281 -7.733 -5.073 1.00 53.09 136 GLU A CA 1
ATOM 1077 C C . GLU A 1 136 ? 21.859 -7.714 -3.649 1.00 53.09 136 GLU A C 1
ATOM 1079 O O . GLU A 1 136 ? 22.587 -8.628 -3.269 1.00 53.09 136 GLU A O 1
ATOM 1084 N N . ALA A 1 137 ? 21.533 -6.699 -2.842 1.00 50.81 137 ALA A N 1
ATOM 1085 C CA . ALA A 1 137 ? 22.136 -6.534 -1.516 1.00 50.81 137 ALA A CA 1
ATOM 1086 C C . ALA A 1 137 ? 21.433 -7.325 -0.398 1.00 50.81 137 ALA A C 1
ATOM 1088 O O . ALA A 1 137 ? 22.052 -7.578 0.632 1.00 50.81 137 ALA A O 1
ATOM 1089 N N . ASN A 1 138 ? 20.160 -7.708 -0.573 1.00 50.12 138 ASN A N 1
ATOM 1090 C CA . ASN A 1 138 ? 19.295 -8.037 0.568 1.00 50.12 138 ASN A CA 1
ATOM 1091 C C . ASN A 1 138 ? 18.463 -9.323 0.451 1.00 50.12 138 ASN A C 1
ATOM 1093 O O . ASN A 1 138 ? 17.697 -9.587 1.371 1.00 50.12 138 ASN A O 1
ATOM 1097 N N . ILE A 1 139 ? 18.620 -10.153 -0.592 1.00 47.41 139 ILE A N 1
ATOM 1098 C CA . ILE A 1 139 ? 17.747 -11.341 -0.784 1.00 47.41 139 ILE A CA 1
ATOM 1099 C C . ILE A 1 139 ? 17.810 -12.321 0.404 1.00 47.41 139 ILE A C 1
ATOM 1101 O O . ILE A 1 139 ? 16.879 -13.087 0.620 1.00 47.41 139 ILE A O 1
ATOM 1105 N N . PHE A 1 140 ? 18.886 -12.297 1.203 1.00 45.16 140 PHE A N 1
ATOM 1106 C CA . PHE A 1 140 ? 19.080 -13.259 2.295 1.00 45.16 140 PHE A CA 1
ATOM 1107 C C . PHE A 1 140 ? 19.656 -12.672 3.592 1.00 45.16 140 PHE A C 1
ATOM 1109 O O . PHE A 1 140 ? 19.961 -13.434 4.508 1.00 45.16 140 PHE A O 1
ATOM 1116 N N . ALA A 1 141 ? 19.851 -11.351 3.679 1.00 42.41 141 ALA A N 1
ATOM 1117 C CA . ALA A 1 141 ? 20.563 -10.748 4.810 1.00 42.41 141 ALA A CA 1
ATOM 1118 C C . ALA A 1 141 ? 19.673 -10.545 6.048 1.00 42.41 141 ALA A C 1
ATOM 1120 O O . ALA A 1 141 ? 20.159 -10.694 7.165 1.00 42.41 141 ALA A O 1
ATOM 1121 N N . ASN A 1 142 ? 18.376 -10.285 5.859 1.00 42.56 142 ASN A N 1
ATOM 1122 C CA . ASN A 1 142 ? 17.440 -10.043 6.953 1.00 42.56 142 ASN A CA 1
ATOM 1123 C C . ASN A 1 142 ? 16.259 -11.005 6.846 1.00 42.56 142 ASN A C 1
ATOM 1125 O O . ASN A 1 142 ? 15.244 -10.685 6.239 1.00 42.56 142 ASN A O 1
ATOM 1129 N N . GLN A 1 143 ? 16.405 -12.177 7.465 1.00 46.31 143 GLN A N 1
ATOM 1130 C CA . GLN A 1 143 ? 15.330 -13.150 7.700 1.00 46.31 143 GLN A CA 1
ATOM 1131 C C . GLN A 1 143 ? 14.340 -12.631 8.763 1.00 46.31 143 GLN A C 1
ATOM 1133 O O . GLN A 1 143 ? 14.065 -13.295 9.761 1.00 46.31 143 GLN A O 1
ATOM 1138 N N . GLU A 1 144 ? 13.857 -11.404 8.601 1.00 52.66 144 GLU A N 1
ATOM 1139 C CA . GLU A 1 144 ? 12.915 -10.778 9.524 1.00 52.66 144 GLU A CA 1
ATOM 1140 C C . GLU A 1 144 ? 11.493 -11.293 9.250 1.00 52.66 144 GLU A C 1
ATOM 1142 O O . GLU A 1 144 ? 11.137 -11.695 8.139 1.00 52.66 144 GLU A O 1
ATOM 1147 N N . ALA A 1 145 ? 10.651 -11.291 10.283 1.00 51.72 145 ALA A N 1
ATOM 1148 C CA . ALA A 1 145 ? 9.331 -11.925 10.272 1.00 51.72 145 ALA A CA 1
ATOM 1149 C C . ALA A 1 145 ? 8.342 -11.343 9.236 1.00 51.72 145 ALA A C 1
ATOM 1151 O O . ALA A 1 145 ? 7.313 -11.962 8.969 1.00 51.72 145 ALA A O 1
ATOM 1152 N N . PHE A 1 146 ? 8.651 -10.188 8.640 1.00 55.72 146 PHE A N 1
ATOM 1153 C CA . PHE A 1 146 ? 7.724 -9.348 7.878 1.00 55.72 146 PHE A CA 1
ATOM 1154 C C . PHE A 1 146 ? 7.939 -9.357 6.354 1.00 55.72 146 PHE A C 1
ATOM 1156 O O . PHE A 1 146 ? 7.411 -8.497 5.659 1.00 55.72 146 PHE A O 1
ATOM 1163 N N . GLU A 1 147 ? 8.649 -10.349 5.809 1.00 64.19 147 GLU A N 1
ATOM 1164 C CA . GLU A 1 147 ? 8.765 -10.549 4.356 1.00 64.19 147 GLU A CA 1
ATOM 1165 C C . GLU A 1 147 ? 7.430 -11.033 3.748 1.00 64.19 147 GLU A C 1
ATOM 1167 O O . GLU A 1 147 ? 7.170 -12.237 3.677 1.00 64.19 147 GLU A O 1
ATOM 1172 N N . PHE A 1 148 ? 6.542 -10.126 3.347 1.00 64.81 148 PHE A N 1
ATOM 1173 C CA . PHE A 1 148 ? 5.297 -10.436 2.627 1.00 64.81 148 PHE A CA 1
ATOM 1174 C C . PHE A 1 148 ? 4.816 -9.174 1.874 1.00 64.81 148 PHE A C 1
ATOM 1176 O O . PHE A 1 148 ? 5.240 -8.062 2.172 1.00 64.81 148 PHE A O 1
ATOM 1183 N N . ALA A 1 149 ? 3.935 -9.353 0.882 1.00 66.38 149 ALA A N 1
ATOM 1184 C CA . ALA A 1 149 ? 3.355 -8.286 0.048 1.00 66.38 149 ALA A CA 1
ATOM 1185 C C . ALA A 1 149 ? 4.373 -7.537 -0.847 1.00 66.38 149 ALA A C 1
ATOM 1187 O O . ALA A 1 149 ? 4.698 -6.384 -0.598 1.00 66.38 149 ALA A O 1
ATOM 1188 N N . PRO A 1 150 ? 4.829 -8.143 -1.957 1.00 69.38 150 PRO A N 1
ATOM 1189 C CA . PRO A 1 150 ? 5.835 -7.537 -2.828 1.00 69.38 150 PRO A CA 1
ATOM 1190 C C . PRO A 1 150 ? 5.364 -6.228 -3.466 1.00 69.38 150 PRO A C 1
ATOM 1192 O O . PRO A 1 150 ? 6.184 -5.380 -3.794 1.00 69.38 150 PRO A O 1
ATOM 1195 N N . ALA A 1 151 ? 4.053 -6.044 -3.620 1.00 83.19 151 ALA A N 1
ATOM 1196 C CA . ALA A 1 151 ? 3.452 -4.847 -4.178 1.00 83.19 151 ALA A CA 1
ATOM 1197 C C . ALA A 1 151 ? 2.191 -4.452 -3.417 1.00 83.19 151 ALA A C 1
ATOM 1199 O O . ALA A 1 151 ? 1.484 -5.294 -2.862 1.00 83.19 151 ALA A O 1
ATOM 1200 N N . LEU A 1 152 ? 1.886 -3.159 -3.485 1.00 88.50 152 LEU A N 1
ATOM 1201 C CA . LEU A 1 152 ? 0.647 -2.579 -2.995 1.00 88.50 152 LEU A CA 1
ATOM 1202 C C . LEU A 1 152 ? 0.027 -1.731 -4.101 1.00 88.50 152 LEU A C 1
ATOM 1204 O O . LEU A 1 152 ? 0.700 -0.920 -4.742 1.00 88.50 152 LEU A O 1
ATOM 1208 N N . THR A 1 153 ? -1.274 -1.896 -4.302 1.00 89.94 153 THR A N 1
ATOM 1209 C CA . THR A 1 153 ? -2.081 -0.963 -5.084 1.00 89.94 153 THR A CA 1
ATOM 1210 C C . THR A 1 153 ? -2.913 -0.123 -4.141 1.00 89.94 153 THR A C 1
ATOM 1212 O O . THR A 1 153 ? -3.526 -0.661 -3.222 1.00 89.94 153 THR A O 1
ATOM 1215 N N . PHE A 1 154 ? -2.978 1.178 -4.384 1.00 92.44 154 PHE A N 1
ATOM 1216 C CA . PHE A 1 154 ? -3.806 2.077 -3.593 1.00 92.44 154 PHE A CA 1
ATOM 1217 C C . PHE A 1 154 ? -4.617 2.990 -4.497 1.00 92.44 154 PHE A C 1
ATOM 1219 O O . PHE A 1 154 ? -4.241 3.285 -5.636 1.00 92.44 154 PHE A O 1
ATOM 1226 N N . THR A 1 155 ? -5.760 3.418 -3.980 1.00 92.62 155 THR A N 1
ATOM 1227 C CA . THR A 1 155 ? -6.765 4.136 -4.752 1.00 92.62 155 THR A CA 1
ATOM 1228 C C . THR A 1 155 ? -7.172 5.418 -4.053 1.00 92.62 155 THR A C 1
ATOM 1230 O O . THR A 1 155 ? -7.243 5.464 -2.828 1.00 92.62 155 THR A O 1
ATOM 1233 N N . MET A 1 156 ? -7.456 6.468 -4.819 1.00 90.88 156 MET A N 1
ATOM 1234 C CA . MET A 1 156 ? -7.788 7.788 -4.282 1.00 90.88 156 MET A CA 1
ATOM 1235 C C . MET A 1 156 ? -8.940 8.436 -5.049 1.00 90.88 156 MET A C 1
ATOM 1237 O O . MET A 1 156 ? -9.212 8.088 -6.197 1.00 90.88 156 MET A O 1
ATOM 1241 N N . ASN A 1 157 ? -9.561 9.444 -4.425 1.00 88.62 157 ASN A N 1
ATOM 1242 C CA . ASN A 1 157 ? -10.622 10.277 -5.006 1.00 88.62 157 ASN A CA 1
ATOM 1243 C C . ASN A 1 157 ? -11.851 9.484 -5.484 1.00 88.62 157 ASN A C 1
ATOM 1245 O O . ASN A 1 157 ? -12.301 9.676 -6.608 1.00 88.62 157 ASN A O 1
ATOM 1249 N N . GLY A 1 158 ? -12.395 8.624 -4.616 1.00 86.94 158 GLY A N 1
ATOM 1250 C CA . GLY A 1 158 ? -13.658 7.925 -4.885 1.00 86.94 158 GLY A CA 1
ATOM 1251 C C . GLY A 1 158 ? -13.550 6.835 -5.950 1.00 86.94 158 GLY A C 1
ATOM 1252 O O . GLY A 1 158 ? -14.502 6.610 -6.683 1.00 86.94 158 GLY A O 1
ATOM 1253 N N . PHE A 1 159 ? -12.387 6.189 -6.056 1.00 89.50 159 PHE A N 1
ATOM 1254 C CA . PHE A 1 159 ? -12.153 5.133 -7.034 1.00 89.50 159 PHE A CA 1
ATOM 1255 C C . PHE A 1 159 ? -13.220 4.036 -6.988 1.00 89.50 159 PHE A C 1
ATOM 1257 O O . PHE A 1 159 ? -13.540 3.515 -5.918 1.00 89.50 159 PHE A O 1
ATOM 1264 N N . ASN A 1 160 ? -13.717 3.652 -8.159 1.00 88.31 160 ASN A N 1
ATOM 1265 C CA . ASN A 1 160 ? -14.647 2.547 -8.329 1.00 88.31 160 ASN A CA 1
ATOM 1266 C C . ASN A 1 160 ? -14.338 1.773 -9.622 1.00 88.31 160 ASN A C 1
ATOM 1268 O O . ASN A 1 160 ? -13.879 2.320 -10.628 1.00 88.31 160 ASN A O 1
ATOM 1272 N N . ASN A 1 161 ? -14.594 0.467 -9.571 1.00 87.31 161 ASN A N 1
ATOM 1273 C CA . ASN A 1 161 ? -14.486 -0.433 -10.710 1.00 87.31 161 ASN A CA 1
ATOM 1274 C C . ASN A 1 161 ? -15.852 -1.051 -11.008 1.00 87.31 161 ASN A C 1
ATOM 1276 O O . ASN A 1 161 ? -16.624 -1.335 -10.089 1.00 87.31 161 ASN A O 1
ATOM 1280 N N . SER A 1 162 ? -16.117 -1.363 -12.274 1.00 84.94 162 SER A N 1
ATOM 1281 C CA . SER A 1 162 ? -17.141 -2.345 -12.615 1.00 84.94 162 SER A CA 1
ATOM 1282 C C . SER A 1 162 ? -16.748 -3.726 -12.064 1.00 84.94 162 SER A C 1
ATOM 1284 O O . SER A 1 162 ? -15.558 -4.068 -12.090 1.00 84.94 162 SER A O 1
ATOM 1286 N N . PRO A 1 163 ? -17.707 -4.554 -11.609 1.00 81.75 163 PRO A N 1
ATOM 1287 C CA . PRO A 1 163 ? -17.421 -5.924 -11.187 1.00 81.75 163 PRO A CA 1
ATOM 1288 C C . PRO A 1 163 ? -16.673 -6.712 -12.272 1.00 81.75 163 PRO A C 1
ATOM 1290 O O . PRO A 1 163 ? -17.064 -6.687 -13.439 1.00 81.75 163 PRO A O 1
ATOM 1293 N N . HIS A 1 164 ? -15.604 -7.410 -11.892 1.00 79.31 164 HIS A N 1
ATOM 1294 C CA . HIS A 1 164 ? -14.798 -8.234 -12.792 1.00 79.31 164 HIS A CA 1
ATOM 1295 C C . HIS A 1 164 ? -14.140 -9.399 -12.045 1.00 79.31 164 HIS A C 1
ATOM 1297 O O . HIS A 1 164 ? -14.160 -9.449 -10.818 1.00 79.31 164 HIS A O 1
ATOM 1303 N N . PHE A 1 165 ? -13.583 -10.344 -12.806 1.00 76.06 165 PHE A N 1
ATOM 1304 C CA . PHE A 1 165 ? -12.803 -11.464 -12.287 1.00 76.06 165 PHE A CA 1
ATOM 1305 C C . PHE A 1 165 ? -11.368 -11.359 -12.780 1.00 76.06 165 PHE A C 1
ATOM 1307 O O . PHE A 1 165 ? -11.130 -11.365 -13.993 1.00 76.06 165 PHE A O 1
ATOM 1314 N N . ASP A 1 166 ? -10.432 -11.334 -11.842 1.00 74.56 166 ASP A N 1
ATOM 1315 C CA . ASP A 1 166 ? -9.015 -11.436 -12.148 1.00 74.56 166 ASP A CA 1
ATOM 1316 C C . ASP A 1 166 ? -8.587 -12.900 -12.267 1.00 74.56 166 ASP A C 1
ATOM 1318 O O . ASP A 1 166 ? -9.163 -13.809 -11.662 1.00 74.56 166 ASP A O 1
ATOM 1322 N N . LYS A 1 167 ? -7.575 -13.142 -13.101 1.00 73.31 167 LYS A N 1
ATOM 1323 C CA . LYS A 1 167 ? -6.964 -14.465 -13.295 1.00 73.31 167 LYS A CA 1
ATOM 1324 C C . LYS A 1 167 ? -5.593 -14.488 -12.637 1.00 73.31 167 LYS A C 1
ATOM 1326 O O . LYS A 1 167 ? -4.581 -14.670 -13.313 1.00 73.31 167 LYS A O 1
ATOM 1331 N N . ASP A 1 168 ? -5.580 -14.280 -11.329 1.00 69.44 168 ASP A N 1
ATOM 1332 C CA . ASP A 1 168 ? -4.348 -14.226 -10.553 1.00 69.44 168 ASP A CA 1
ATOM 1333 C C . ASP A 1 168 ? -3.970 -15.590 -9.978 1.00 69.44 168 ASP A C 1
ATOM 1335 O O . ASP A 1 168 ? -4.804 -16.459 -9.731 1.00 69.44 168 ASP A O 1
ATOM 1339 N N . SER A 1 169 ? -2.667 -15.788 -9.774 1.00 67.06 169 SER A N 1
ATOM 1340 C CA . SER A 1 169 ? -2.131 -16.986 -9.113 1.00 67.06 169 SER A CA 1
ATOM 1341 C C . SER A 1 169 ? -2.196 -16.898 -7.584 1.00 67.06 169 SER A C 1
ATOM 1343 O O . SER A 1 169 ? -1.902 -17.876 -6.900 1.00 67.06 169 SER A O 1
ATOM 1345 N N . LEU A 1 170 ? -2.551 -15.729 -7.042 1.00 67.06 170 LEU A N 1
ATOM 1346 C CA . LEU A 1 170 ? -2.699 -15.514 -5.608 1.00 67.06 170 LEU A CA 1
ATOM 1347 C C . LEU A 1 170 ? -4.094 -15.949 -5.161 1.00 67.06 170 LEU A C 1
ATOM 1349 O O . LEU A 1 170 ? -5.101 -15.511 -5.703 1.00 67.06 170 LEU A O 1
ATOM 1353 N N . LEU A 1 171 ? -4.134 -16.804 -4.139 1.00 68.50 171 LEU A N 1
ATOM 1354 C CA . LEU A 1 171 ? -5.376 -17.309 -3.548 1.00 68.50 171 LEU A CA 1
ATOM 1355 C C . LEU A 1 171 ? -6.119 -16.249 -2.726 1.00 68.50 171 LEU A C 1
ATOM 1357 O O . LEU A 1 171 ? -7.326 -16.365 -2.534 1.00 68.50 171 LEU A O 1
ATOM 1361 N N . TYR A 1 172 ? -5.400 -15.241 -2.228 1.00 74.50 172 TYR A N 1
ATOM 1362 C CA . TYR A 1 172 ? -5.936 -14.229 -1.328 1.00 74.50 172 TYR A CA 1
ATOM 1363 C C . TYR A 1 172 ? -5.396 -12.847 -1.688 1.00 74.50 172 TYR A C 1
ATOM 1365 O O . TYR A 1 172 ? -4.202 -12.685 -1.948 1.00 74.50 172 TYR A O 1
ATOM 1373 N N . GLY A 1 173 ? -6.284 -11.858 -1.650 1.00 76.69 173 GLY A N 1
ATOM 1374 C CA . GLY A 1 173 ? -5.949 -10.441 -1.620 1.00 76.69 173 GLY A CA 1
ATOM 1375 C C . GLY A 1 173 ? -6.426 -9.840 -0.303 1.00 76.69 173 GLY A C 1
ATOM 1376 O O . GLY A 1 173 ? -7.429 -10.286 0.255 1.00 76.69 173 GLY A O 1
ATOM 1377 N N . MET A 1 174 ? -5.714 -8.833 0.190 1.00 81.44 174 MET A N 1
ATOM 1378 C CA . MET A 1 174 ? -6.137 -8.060 1.351 1.00 81.44 174 MET A CA 1
ATOM 1379 C C .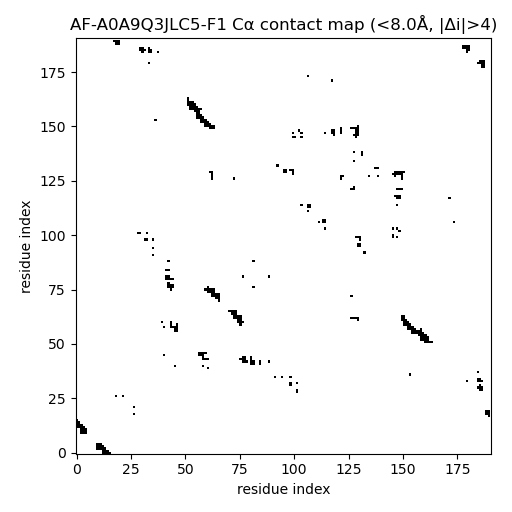 MET A 1 174 ? -6.163 -6.582 0.982 1.00 81.44 174 MET A C 1
ATOM 1381 O O . MET A 1 174 ? -5.279 -6.098 0.274 1.00 81.44 174 MET A O 1
ATOM 1385 N N . GLY A 1 175 ? -7.198 -5.888 1.441 1.00 86.44 175 GLY A N 1
ATOM 1386 C CA . GLY A 1 175 ? -7.397 -4.470 1.196 1.00 86.44 175 GLY A CA 1
ATOM 1387 C C . GLY A 1 175 ? -7.842 -3.763 2.464 1.00 86.44 175 GLY A C 1
ATOM 1388 O O . GLY A 1 175 ? -8.451 -4.369 3.346 1.00 86.44 175 GLY A O 1
ATOM 1389 N N . TRP A 1 176 ? -7.545 -2.471 2.522 1.00 88.12 176 TRP A N 1
ATOM 1390 C CA . TRP A 1 176 ? -7.978 -1.583 3.589 1.00 88.12 176 TRP A CA 1
ATOM 1391 C C . TRP A 1 176 ? -8.683 -0.382 2.988 1.00 88.12 176 TRP A C 1
ATOM 1393 O O . TRP A 1 176 ? -8.296 0.117 1.930 1.00 88.12 176 TRP A O 1
ATOM 1403 N N . TRP A 1 177 ? -9.693 0.099 3.701 1.00 88.44 177 TRP A N 1
ATOM 1404 C CA . TRP A 1 177 ? -10.425 1.304 3.351 1.00 88.44 177 TRP A CA 1
ATOM 1405 C C . TRP A 1 177 ? -10.449 2.213 4.565 1.00 88.44 177 TRP A C 1
ATOM 1407 O O . TRP A 1 177 ? -10.953 1.842 5.621 1.00 88.44 177 TRP A O 1
ATOM 1417 N N . PHE A 1 178 ? -9.906 3.410 4.401 1.00 89.62 178 PHE A N 1
ATOM 1418 C CA . PHE A 1 178 ? -9.970 4.469 5.394 1.00 89.62 178 PHE A CA 1
ATOM 1419 C C . PHE A 1 178 ? -10.137 5.809 4.686 1.00 89.62 178 PHE A C 1
ATOM 1421 O O . PHE A 1 178 ? -9.721 5.986 3.537 1.00 89.62 178 PHE A O 1
ATOM 1428 N N . GLN A 1 179 ? -10.771 6.758 5.369 1.00 89.88 179 GLN A N 1
ATOM 1429 C CA . GLN A 1 179 ? -10.832 8.135 4.900 1.00 89.88 179 GLN A CA 1
ATOM 1430 C C . GLN A 1 179 ? -9.583 8.870 5.373 1.00 89.88 179 GLN A C 1
ATOM 1432 O O . GLN A 1 179 ? -9.142 8.683 6.503 1.00 89.88 179 GLN A O 1
ATOM 1437 N N . ALA A 1 180 ? -9.017 9.701 4.506 1.00 91.38 180 ALA A N 1
ATOM 1438 C CA . ALA A 1 180 ? -7.879 10.545 4.832 1.00 91.38 180 ALA A CA 1
ATOM 1439 C C . ALA A 1 180 ? -8.169 11.985 4.415 1.00 91.38 180 ALA A C 1
ATOM 1441 O O . ALA A 1 180 ? -8.727 12.238 3.340 1.00 91.38 180 ALA A O 1
ATOM 1442 N N . ASP A 1 181 ? -7.781 12.931 5.262 1.00 90.69 181 ASP A N 1
ATOM 1443 C CA . ASP A 1 181 ? -7.918 14.348 4.972 1.00 90.69 181 ASP A CA 1
ATOM 1444 C C . ASP A 1 181 ? -6.961 14.756 3.845 1.00 90.69 181 ASP A C 1
ATOM 1446 O O . ASP A 1 181 ? -5.785 14.400 3.829 1.00 90.69 181 ASP A O 1
ATOM 1450 N N . LYS A 1 182 ? -7.450 15.521 2.868 1.00 85.12 182 LYS A N 1
ATOM 1451 C CA . LYS A 1 182 ? -6.642 15.882 1.691 1.00 85.12 182 LYS A CA 1
ATOM 1452 C C . LYS A 1 182 ? -5.518 16.870 2.010 1.00 85.12 182 LYS A C 1
ATOM 1454 O O . LYS A 1 182 ? -4.541 16.921 1.260 1.00 85.12 182 LYS A O 1
ATOM 1459 N N . GLN A 1 183 ? -5.671 17.681 3.055 1.00 86.50 183 GLN A N 1
ATOM 1460 C CA . GLN A 1 183 ? -4.707 18.708 3.440 1.00 86.50 183 GLN A CA 1
ATOM 1461 C C . GLN A 1 183 ? -3.645 18.125 4.370 1.00 86.50 183 GLN A C 1
ATOM 1463 O O . GLN A 1 183 ? -2.455 18.222 4.066 1.00 86.50 183 GLN A O 1
ATOM 1468 N N . THR A 1 184 ? -4.068 17.483 5.460 1.00 91.31 184 THR A N 1
ATOM 1469 C CA . THR A 1 184 ? -3.160 16.911 6.465 1.00 91.31 184 THR A CA 1
ATOM 1470 C C . THR A 1 184 ? -2.624 15.545 6.052 1.00 91.31 184 THR A C 1
ATOM 1472 O O . THR A 1 184 ? -1.550 15.161 6.507 1.00 91.31 184 THR A O 1
ATOM 1475 N N . ARG A 1 185 ? -3.325 14.831 5.154 1.00 92.38 185 ARG A N 1
ATOM 1476 C CA . ARG A 1 185 ? -3.015 13.457 4.698 1.00 92.38 185 ARG A CA 1
ATOM 1477 C C . ARG A 1 185 ? -3.097 12.417 5.811 1.00 92.38 185 ARG A C 1
ATOM 1479 O O . ARG A 1 185 ? -2.677 11.280 5.614 1.00 92.38 185 ARG A O 1
ATOM 1486 N N . GLN A 1 186 ? -3.639 12.809 6.954 1.00 92.75 186 GLN A N 1
ATOM 1487 C CA . GLN A 1 186 ? -3.892 11.951 8.098 1.00 92.75 186 GLN A CA 1
ATOM 1488 C C . GLN A 1 186 ? -5.234 11.250 7.935 1.00 92.75 186 GLN A C 1
ATOM 1490 O O . GLN A 1 186 ? -6.128 11.756 7.248 1.00 92.75 186 GLN A O 1
ATOM 1495 N N . ILE A 1 187 ? -5.371 10.089 8.563 1.00 92.25 187 ILE A N 1
ATOM 1496 C CA . ILE A 1 187 ? -6.639 9.378 8.622 1.00 92.25 187 ILE A CA 1
ATOM 1497 C C . ILE A 1 187 ? -7.676 10.222 9.366 1.00 92.25 187 ILE A C 1
ATOM 1499 O O . ILE A 1 187 ? -7.388 10.877 10.370 1.00 92.25 187 ILE A O 1
ATOM 1503 N N . GLN A 1 188 ? -8.903 10.230 8.855 1.00 89.19 188 GLN A N 1
ATOM 1504 C CA . GLN A 1 188 ? -10.021 10.865 9.535 1.00 89.19 188 GLN A CA 1
ATOM 1505 C C . GLN A 1 188 ? -10.477 9.945 10.662 1.00 89.19 188 GLN A C 1
ATOM 1507 O O . GLN A 1 188 ? -10.854 8.795 10.436 1.00 89.19 188 GLN A O 1
ATOM 1512 N N . ARG A 1 189 ? -10.387 10.461 11.885 1.00 83.12 189 ARG A N 1
ATOM 1513 C CA . ARG A 1 189 ? -10.793 9.769 13.105 1.00 83.12 189 ARG A CA 1
ATOM 1514 C C . ARG A 1 189 ? -12.252 10.137 13.362 1.00 83.12 189 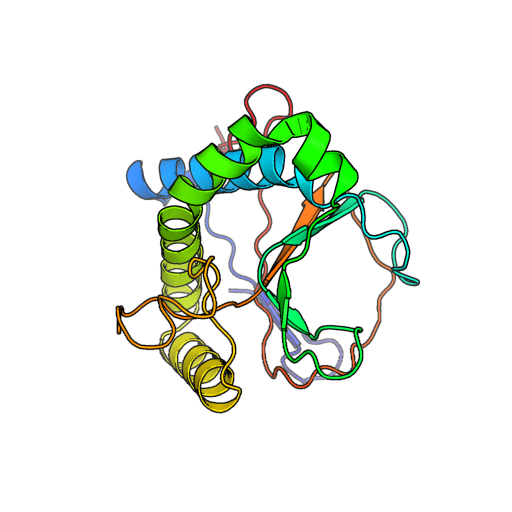ARG A C 1
ATOM 1516 O O . ARG A 1 189 ? -12.579 11.324 13.341 1.00 83.12 189 ARG A O 1
ATOM 1523 N N . ASP A 1 190 ? -13.112 9.143 13.567 1.00 67.56 190 ASP A N 1
ATOM 1524 C CA . ASP A 1 190 ? -14.486 9.397 14.004 1.00 67.56 190 ASP A CA 1
ATOM 1525 C C . ASP A 1 190 ? -14.440 10.126 15.359 1.00 67.56 190 ASP A C 1
ATOM 1527 O O . ASP A 1 190 ? -13.665 9.741 16.241 1.00 67.56 190 ASP A O 1
ATOM 1531 N N . ALA A 1 191 ? -15.201 11.217 15.476 1.00 52.69 191 ALA A N 1
ATOM 1532 C CA . ALA A 1 191 ? -15.289 12.044 16.682 1.00 52.69 191 ALA A CA 1
ATOM 1533 C C . ALA A 1 191 ? -16.127 11.383 17.784 1.00 52.69 191 ALA A C 1
ATOM 1535 O O . ALA A 1 191 ? -17.116 10.692 17.442 1.00 52.69 191 ALA A O 1
#

Secondary structure (DSSP, 8-state):
-EEE-SSSS--EEE----GGGS-HHHHHHHHHHHHHHHHHHHHH------TTEEEEEEEEEEEEE--STT--EEE---HHHHHHTHHHHHHHGGGHHHHHHHHHHHHHHH-HHHHHHHHHHHHHTTPPPTT---HHHHTTT---TT---SEEEEEEEEEEE-------S-S--------B-TTT-PBPPP-

Solvent-accessible surface area (backbone atoms only — not comparable to full-atom values): 11651 Å² total; per-residue (Å²): 115,51,78,50,56,96,78,86,50,87,75,48,82,44,72,89,78,61,67,90,79,46,54,74,67,56,51,50,49,50,26,50,46,40,40,49,55,67,54,47,57,62,30,34,48,71,63,85,84,51,93,44,56,74,45,54,45,41,34,48,39,36,50,41,79,37,89,53,88,97,46,72,66,40,64,51,60,31,68,69,42,34,66,77,37,42,71,58,52,60,59,51,59,74,48,31,52,60,47,32,45,53,58,35,54,55,38,42,69,77,27,61,66,58,38,52,52,52,26,50,50,38,58,77,69,70,54,60,31,42,48,55,85,48,75,88,80,46,84,78,75,71,90,55,98,50,56,45,62,30,47,53,73,52,69,41,79,76,50,43,63,56,91,82,85,83,93,65,94,67,93,72,87,87,87,87,86,80,58,59,41,89,86,82,32,31,57,63,69,87,130

Sequence (191 aa):
MDIFSSTGLLTSLVEFRPFTTMSDVEVNQWDELSQFLFLERNFTGTISKNWASLEGFMFAIGWRKCSTKNEQFGIYGSLGRIEDAKDKWQNQGANLSSVGCILAQSLLYAGDKLFQNMQACYKSLGVPSFDQVNYEANIFANQEAFEFAPALTFTMNGFNNSPHFDKDSLLYGMGWWFQADKQTRQIQRDA

Radius of gyration: 17.23 Å; Cα contacts (8 Å, |Δi|>4): 220; chains: 1; bounding box: 46×39×42 Å

Mean predicted aligned error: 7.84 Å

Organism: NCBI:txid1389203

InterPro domains:
  IPR046798 Tet-like 2OG-Fe(II) oxygenase [PF20515] (26-189)